Protein AF-A0A1Y5FLK5-F1 (afdb_monomer_lite)

Radius of gyration: 22.24 Å; chains: 1; bounding box: 47×41×65 Å

Secondary structure (DSSP, 8-state):
-HHHHHHHHHHHHHHTT--S--S-S--------SHHHHHHHHHHHHTHHHHTTS-SSGGG-TT-HHHHHHHHHHHTT-TT-SS--TTS--B--S--TT--SSBSS-HHHHHHHHHHHHHHS-TTSS-PPPTTSPPHHHHTT--HHHHHHHHHSHHHH-SS----HHHHHHHHHHTT-SS-TTHHHHIIIIII-

Sequence (193 aa):
MRLINEAIARQANHEDQCTGRFLGGRFKSQALLDEQALFTCMAYVDLNPIRAKMAKIPERSHHTSVKKRIVRAKTAHQLNHPQQEKSLIRFASNPRQDMPEGLSCRLSDYLELVDWTGRIVRNDKRCAIDHNIPPILTRLNIRADNWLTLSTQFEGRFGRVIATLQHLKMACESMNYRRIPGLSNSKLLFEGG

Foldseek 3Di:
DVVVVVVVQVVVCVVVVHDDDPDDDDDDDDDQDDLVSVLVVLLVQLLVCLLVVVDLASCNPPPHPLVQQLVQCLVVLHNQDPDTRPVDFHAQEDDDPDTDDGRHHGSVVSLQVSLVVQQVPDPVRPGHRDPPDDGPQVVSQSDVVLVCCCVPVVPVQFPPDADALVVLVVVCVVVVNPDRGNNVVNCCSRNND

pLDDT: mean 78.36, std 12.97, range [43.0, 95.94]

Structure (mmCIF, N/CA/C/O backbone):
data_AF-A0A1Y5FLK5-F1
#
_entry.id   AF-A0A1Y5FLK5-F1
#
loop_
_atom_site.group_PDB
_atom_site.id
_atom_site.type_symbol
_atom_site.label_atom_id
_atom_site.label_alt_id
_atom_site.label_comp_id
_atom_site.label_asym_id
_atom_site.label_entity_id
_atom_site.label_seq_id
_atom_site.pdbx_PDB_ins_code
_atom_site.Cartn_x
_atom_site.Cartn_y
_atom_site.Cartn_z
_atom_site.occupancy
_atom_site.B_iso_or_equiv
_atom_site.auth_seq_id
_atom_site.auth_comp_id
_atom_site.auth_asym_id
_atom_site.auth_atom_id
_atom_site.pdbx_PDB_model_num
ATOM 1 N N . MET A 1 1 ? 4.090 3.497 24.798 1.00 76.56 1 MET A N 1
ATOM 2 C CA . MET A 1 1 ? 3.216 4.472 24.101 1.00 76.56 1 MET A CA 1
ATOM 3 C C . MET A 1 1 ? 2.926 5.756 24.879 1.00 76.56 1 MET A C 1
ATOM 5 O O . MET A 1 1 ? 2.729 6.763 24.218 1.00 76.56 1 MET A O 1
ATOM 9 N N . ARG A 1 2 ? 2.920 5.780 26.228 1.00 76.06 2 ARG A N 1
ATOM 10 C CA . ARG A 1 2 ? 2.547 6.982 27.014 1.00 76.06 2 ARG A CA 1
ATOM 11 C C . ARG A 1 2 ? 3.266 8.269 26.574 1.00 76.06 2 ARG A C 1
ATOM 13 O O . ARG A 1 2 ? 2.588 9.237 26.274 1.00 76.06 2 ARG A O 1
ATOM 20 N N . LEU A 1 3 ? 4.597 8.235 26.465 1.00 80.25 3 LEU A N 1
ATOM 21 C CA . LEU A 1 3 ? 5.408 9.411 26.111 1.00 80.25 3 LEU A CA 1
ATOM 22 C C . LEU A 1 3 ? 5.130 9.941 24.692 1.00 80.25 3 LEU A C 1
ATOM 24 O O . LEU A 1 3 ? 5.004 11.143 24.506 1.00 80.25 3 LEU A O 1
ATOM 28 N N . ILE A 1 4 ? 4.973 9.052 23.703 1.00 79.69 4 ILE A N 1
ATOM 29 C CA . ILE A 1 4 ? 4.655 9.434 22.311 1.00 79.69 4 ILE A CA 1
ATOM 30 C C . ILE A 1 4 ? 3.268 10.084 22.240 1.00 79.69 4 ILE A C 1
ATOM 32 O O . ILE A 1 4 ? 3.068 11.112 21.601 1.00 79.69 4 ILE A O 1
ATOM 36 N N . ASN A 1 5 ? 2.306 9.475 22.926 1.00 84.06 5 ASN A N 1
ATOM 37 C CA . ASN A 1 5 ? 0.911 9.885 22.891 1.00 84.06 5 ASN A CA 1
ATOM 38 C C . ASN A 1 5 ? 0.660 11.201 23.623 1.00 84.06 5 ASN A C 1
ATOM 40 O O . ASN A 1 5 ? -0.236 11.944 23.241 1.00 84.06 5 ASN A O 1
ATOM 44 N N . GLU A 1 6 ? 1.421 11.476 24.679 1.00 88.19 6 GLU A N 1
ATOM 45 C CA . GLU A 1 6 ? 1.246 12.670 25.498 1.00 88.19 6 GLU A CA 1
ATOM 46 C C . GLU A 1 6 ? 1.527 13.952 24.713 1.00 88.19 6 GLU A C 1
ATOM 48 O O . GLU A 1 6 ? 0.721 14.878 24.767 1.00 88.19 6 GLU A O 1
ATOM 53 N N . ALA A 1 7 ? 2.617 13.991 23.942 1.00 89.19 7 ALA A N 1
ATOM 54 C CA . ALA A 1 7 ? 2.957 15.158 23.130 1.00 89.19 7 ALA A CA 1
ATOM 55 C C . ALA A 1 7 ? 1.869 15.457 22.085 1.00 89.19 7 ALA A C 1
ATOM 57 O O . ALA A 1 7 ? 1.407 16.590 21.978 1.00 89.19 7 ALA A O 1
ATOM 58 N N . ILE A 1 8 ? 1.399 14.422 21.379 1.00 89.50 8 ILE A N 1
ATOM 59 C CA . ILE A 1 8 ? 0.336 14.545 20.371 1.00 89.50 8 ILE A CA 1
ATOM 60 C C . ILE A 1 8 ? -0.983 14.983 21.023 1.00 89.50 8 ILE A C 1
ATOM 62 O O . ILE A 1 8 ? -1.655 15.874 20.516 1.00 89.50 8 ILE A O 1
ATOM 66 N N . ALA A 1 9 ? -1.338 14.394 22.169 1.00 90.44 9 ALA A N 1
ATOM 67 C CA . ALA A 1 9 ? -2.558 14.734 22.896 1.00 90.44 9 ALA A CA 1
ATOM 68 C C . ALA A 1 9 ? -2.567 16.188 23.385 1.00 90.44 9 ALA A C 1
ATOM 70 O O . ALA A 1 9 ? -3.596 16.850 23.300 1.00 90.44 9 ALA A O 1
ATOM 71 N N . ARG A 1 10 ? -1.431 16.692 23.887 1.00 90.62 10 ARG A N 1
ATOM 72 C CA . ARG A 1 10 ? -1.308 18.095 24.308 1.00 90.62 10 ARG A CA 1
ATOM 73 C C . ARG A 1 10 ? -1.450 19.050 23.126 1.00 90.62 10 ARG A C 1
ATOM 75 O O . ARG A 1 10 ? -2.165 20.036 23.254 1.00 90.62 10 ARG A O 1
ATOM 82 N N . GLN A 1 11 ? -0.807 18.738 22.000 1.00 93.19 11 GLN A N 1
ATOM 83 C CA . GLN A 1 11 ? -0.878 19.562 20.795 1.00 93.19 11 GLN A CA 1
ATOM 84 C C . GLN A 1 11 ? -2.311 19.641 20.248 1.00 93.19 11 GLN A C 1
ATOM 86 O O . GLN A 1 11 ? -2.813 20.737 20.030 1.00 93.19 11 GLN A O 1
ATOM 91 N N . ALA A 1 12 ? -2.995 18.501 20.115 1.00 92.81 12 ALA A N 1
ATOM 92 C CA . ALA A 1 12 ? -4.370 18.463 19.619 1.00 92.81 12 ALA A CA 1
ATOM 93 C C . ALA A 1 12 ? -5.351 19.193 20.553 1.00 92.81 12 ALA A C 1
ATOM 95 O O . ALA A 1 12 ? -6.147 20.008 20.105 1.00 92.81 12 ALA A O 1
ATOM 96 N N . ASN A 1 13 ? -5.243 18.979 21.870 1.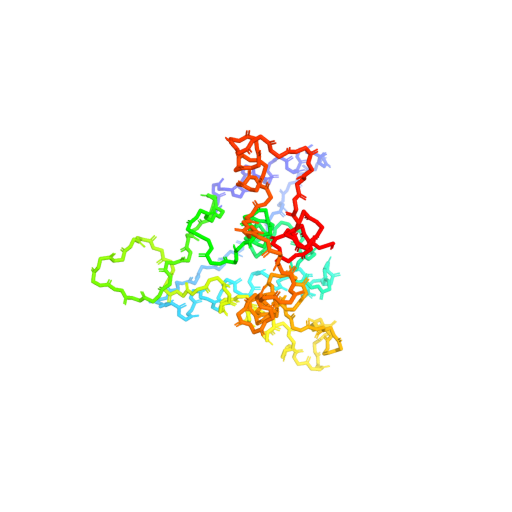00 94.06 13 ASN A N 1
ATOM 97 C CA . ASN A 1 13 ? -6.072 19.695 22.844 1.00 94.06 13 ASN A CA 1
ATOM 98 C C . ASN A 1 13 ? -5.854 21.217 22.788 1.00 94.06 13 ASN A C 1
ATOM 100 O O . ASN A 1 13 ? -6.805 21.980 22.934 1.00 94.06 13 ASN A O 1
ATOM 104 N N . HIS A 1 14 ? -4.608 21.658 22.580 1.00 95.56 14 HIS A N 1
ATOM 105 C CA . HIS A 1 14 ? -4.287 23.073 22.420 1.00 95.56 14 HIS A CA 1
ATOM 106 C C . HIS A 1 14 ? -4.888 23.652 21.129 1.00 95.56 14 HIS A C 1
ATOM 108 O O . HIS A 1 14 ? -5.443 24.748 21.161 1.00 95.56 14 HIS A O 1
ATOM 114 N N . GLU A 1 15 ? -4.802 22.927 20.008 1.00 95.94 15 GLU A N 1
ATOM 115 C CA . GLU A 1 15 ? -5.410 23.315 18.724 1.00 95.94 15 GLU A CA 1
ATOM 116 C C . GLU A 1 15 ? -6.939 23.434 18.818 1.00 95.94 15 GLU A C 1
ATOM 118 O O . GLU A 1 15 ? -7.504 24.421 18.352 1.00 95.94 15 GLU A O 1
ATOM 123 N N . ASP A 1 16 ? -7.588 22.491 19.503 1.00 94.62 16 ASP A N 1
ATOM 124 C CA . ASP A 1 16 ? -9.046 22.447 19.675 1.00 94.62 16 ASP A CA 1
ATOM 125 C C . ASP A 1 16 ? -9.554 23.298 20.858 1.00 94.62 16 ASP A C 1
ATOM 127 O O . ASP A 1 16 ? -10.742 23.265 21.183 1.00 94.62 16 ASP A O 1
ATOM 131 N N . GLN A 1 17 ? -8.665 24.038 21.535 1.00 95.00 17 GLN A N 1
ATOM 132 C CA . GLN A 1 17 ? -8.967 24.838 22.733 1.00 95.00 17 GLN A CA 1
ATOM 133 C C . GLN A 1 17 ? -9.720 24.053 23.826 1.00 95.00 17 GLN A C 1
ATOM 135 O O . GLN A 1 17 ? -10.567 24.595 24.540 1.00 95.00 17 GLN A O 1
ATOM 140 N N . CYS A 1 18 ? -9.414 22.763 23.975 1.00 93.31 18 CYS A N 1
ATOM 141 C CA . CYS A 1 18 ? -10.078 21.875 24.923 1.00 93.31 18 CYS A CA 1
ATOM 142 C C . CYS A 1 18 ? -9.094 21.257 25.927 1.00 93.31 18 CYS A C 1
ATOM 144 O O . CYS A 1 18 ? -7.875 21.397 25.839 1.00 93.31 18 CYS A O 1
ATOM 146 N N . THR A 1 19 ? -9.632 20.576 26.939 1.00 87.81 19 THR A N 1
ATOM 147 C CA . THR A 1 19 ? -8.835 19.856 27.938 1.00 87.81 19 THR A CA 1
ATOM 148 C C . THR A 1 19 ? -9.358 18.437 28.111 1.00 87.81 19 THR A C 1
ATOM 150 O O . THR A 1 19 ? -10.493 18.121 27.759 1.00 87.81 19 THR A O 1
ATOM 153 N N . GLY A 1 20 ? -8.521 17.565 28.669 1.00 84.88 20 GLY A N 1
ATOM 154 C CA . GLY A 1 20 ? -8.893 16.190 28.972 1.00 84.88 20 GLY A CA 1
ATOM 155 C C . GLY A 1 20 ? -8.214 15.167 28.070 1.00 84.88 20 GLY A C 1
ATOM 156 O O . GLY A 1 20 ? -7.106 15.361 27.564 1.00 84.88 20 GLY A O 1
ATOM 157 N N . ARG A 1 21 ? -8.842 13.999 27.959 1.00 83.19 21 ARG A N 1
ATOM 158 C CA . ARG A 1 21 ? -8.224 12.815 27.371 1.00 83.19 21 ARG A CA 1
ATOM 159 C C . ARG A 1 21 ? -8.433 12.779 25.856 1.00 83.19 21 ARG A C 1
ATOM 161 O O . ARG A 1 21 ? -9.511 12.417 25.408 1.00 83.19 21 ARG A O 1
ATOM 168 N N . PHE A 1 22 ? -7.371 13.026 25.094 1.00 84.81 22 PHE A N 1
ATOM 169 C CA . PHE A 1 22 ? -7.403 12.917 23.630 1.00 84.81 22 PHE A CA 1
ATOM 170 C C . PHE A 1 22 ? -7.412 11.457 23.128 1.00 84.81 22 PHE A C 1
ATOM 172 O O . PHE A 1 22 ? -8.144 11.099 22.212 1.00 84.81 22 PHE A O 1
ATOM 179 N N . LEU A 1 23 ? -6.612 10.575 23.747 1.00 82.56 23 LEU A N 1
ATOM 180 C CA . LEU A 1 23 ? -6.440 9.180 23.308 1.00 82.56 23 LEU A CA 1
ATOM 181 C C . LEU A 1 23 ? -7.037 8.163 24.287 1.00 82.56 23 LEU A C 1
ATOM 183 O O . LEU A 1 23 ? -6.953 8.316 25.508 1.00 82.56 23 LEU A O 1
ATOM 187 N N . GLY A 1 24 ? -7.560 7.059 23.745 1.00 79.56 24 GLY A N 1
ATOM 188 C CA . GLY A 1 24 ? -8.080 5.927 24.515 1.00 79.56 24 GLY A CA 1
ATOM 189 C C . GLY A 1 24 ? -7.070 5.351 25.520 1.00 79.56 24 GLY A C 1
ATOM 190 O O . GLY A 1 24 ? -5.855 5.453 25.362 1.00 79.56 24 GLY A O 1
ATOM 191 N N . GLY A 1 25 ? -7.576 4.752 26.602 1.00 70.56 25 GLY A N 1
ATOM 192 C CA . GLY A 1 25 ? -6.744 4.443 27.768 1.00 70.56 25 GLY A CA 1
ATOM 193 C C . GLY A 1 25 ? -5.922 3.177 27.764 1.00 70.56 25 GLY A C 1
ATOM 194 O O . GLY A 1 25 ? -5.091 3.005 28.653 1.00 70.56 25 GLY A O 1
ATOM 195 N N . ARG A 1 26 ? -6.143 2.292 26.798 1.00 72.81 26 ARG A N 1
ATOM 196 C CA . ARG A 1 26 ? -5.442 1.016 26.712 1.00 72.81 26 ARG A CA 1
ATOM 197 C C . ARG A 1 26 ? -4.943 0.831 25.290 1.00 72.81 26 ARG A C 1
ATOM 199 O O . ARG A 1 26 ? -5.729 0.867 24.349 1.00 72.81 26 ARG A O 1
ATOM 206 N N . PHE A 1 27 ? -3.642 0.606 25.164 1.00 73.50 27 PHE A N 1
ATOM 207 C CA . PHE A 1 27 ? -3.005 0.180 23.925 1.00 73.50 27 PHE A CA 1
ATOM 208 C C . PHE A 1 27 ? -2.704 -1.303 24.053 1.00 73.50 27 PHE A C 1
ATOM 210 O O . PHE A 1 27 ? -2.286 -1.764 25.115 1.00 73.50 27 PHE A O 1
ATOM 217 N N . LYS A 1 28 ? -2.936 -2.048 22.978 1.00 73.25 28 LYS A N 1
ATOM 218 C CA . LYS A 1 28 ? -2.538 -3.448 22.894 1.00 73.25 28 LYS A CA 1
ATOM 219 C C . LYS A 1 28 ? -1.213 -3.511 22.147 1.00 73.25 28 LYS A C 1
ATOM 221 O O . LYS A 1 28 ? -1.069 -2.867 21.113 1.00 73.25 28 LYS A O 1
ATOM 226 N N . SER A 1 29 ? -0.269 -4.267 22.691 1.00 77.25 29 SER A N 1
ATOM 227 C CA . SER A 1 29 ? 0.980 -4.616 22.023 1.00 77.25 29 SER A CA 1
ATOM 228 C C . SER A 1 29 ? 0.961 -6.117 21.783 1.00 77.25 29 SER A C 1
ATOM 230 O O . SER A 1 29 ? 0.701 -6.874 22.716 1.00 77.25 29 SER A O 1
ATOM 232 N N . GLN A 1 30 ? 1.171 -6.535 20.541 1.00 75.94 30 GLN A N 1
ATOM 233 C CA . GLN A 1 30 ? 1.285 -7.941 20.160 1.00 75.94 30 GLN A CA 1
ATOM 234 C C . GLN A 1 30 ? 2.641 -8.120 19.490 1.00 75.94 30 GLN A C 1
ATOM 236 O O . GLN A 1 30 ? 2.985 -7.356 18.589 1.00 75.94 30 GLN A O 1
ATOM 241 N N . ALA A 1 31 ? 3.418 -9.087 19.971 1.00 77.19 31 ALA A N 1
ATOM 242 C CA . ALA A 1 31 ? 4.694 -9.427 19.364 1.00 77.19 31 ALA A CA 1
ATOM 243 C C . ALA A 1 31 ? 4.447 -10.182 18.051 1.00 77.19 31 ALA A C 1
ATOM 245 O O . ALA A 1 31 ? 3.632 -11.103 18.010 1.00 77.19 31 ALA A O 1
ATOM 246 N N . LEU A 1 32 ? 5.149 -9.782 16.993 1.00 72.75 32 LEU A N 1
ATOM 247 C CA . LEU A 1 32 ? 5.159 -10.481 15.710 1.00 72.75 32 LEU A CA 1
ATOM 248 C C . LEU A 1 32 ? 6.379 -11.392 15.719 1.00 72.75 32 LEU A C 1
ATOM 250 O O . LEU A 1 32 ? 7.502 -10.902 15.812 1.00 72.75 32 LEU A O 1
ATOM 254 N N . LEU A 1 33 ? 6.140 -12.701 15.734 1.00 73.06 33 LEU A N 1
ATOM 255 C CA . LEU A 1 33 ? 7.178 -13.695 16.029 1.00 73.06 33 LEU A CA 1
ATOM 256 C C . LEU A 1 33 ? 7.823 -14.286 14.774 1.00 73.06 33 LEU A C 1
ATOM 258 O O . LEU A 1 33 ? 8.876 -14.908 14.867 1.00 73.06 33 LEU A O 1
ATOM 262 N N . ASP A 1 34 ? 7.207 -14.083 13.614 1.00 75.62 34 ASP A N 1
ATOM 263 C CA . ASP A 1 34 ? 7.688 -14.579 12.334 1.00 75.62 34 ASP A CA 1
ATOM 264 C C . ASP A 1 34 ? 7.324 -13.621 11.188 1.00 75.62 34 ASP A C 1
ATOM 266 O O . ASP A 1 34 ? 6.640 -12.602 11.357 1.00 75.62 34 ASP A O 1
ATOM 270 N N . GLU A 1 35 ? 7.814 -13.949 9.995 1.00 77.38 35 GLU A N 1
ATOM 271 C CA . GLU A 1 35 ? 7.616 -13.133 8.803 1.00 77.38 35 GLU A CA 1
ATOM 272 C C . GLU A 1 35 ? 6.162 -13.159 8.299 1.00 77.38 35 GLU A C 1
ATOM 274 O O . GLU A 1 35 ? 5.665 -12.167 7.764 1.00 77.38 35 GLU A O 1
ATOM 279 N N . GLN A 1 36 ? 5.436 -14.256 8.528 1.00 76.94 36 GLN A N 1
ATOM 280 C CA . GLN A 1 36 ? 4.027 -14.363 8.145 1.00 76.94 36 GLN A CA 1
ATOM 281 C C . GLN A 1 36 ? 3.163 -13.421 8.990 1.00 76.94 36 GLN A C 1
ATOM 283 O O . GLN A 1 36 ? 2.314 -12.705 8.452 1.00 76.94 36 GLN A O 1
ATOM 288 N N . ALA A 1 37 ? 3.409 -13.362 10.300 1.00 70.44 37 ALA A N 1
ATOM 289 C CA . ALA A 1 37 ? 2.791 -12.427 11.227 1.00 70.44 37 ALA A CA 1
ATOM 290 C C . ALA A 1 37 ? 3.129 -10.981 10.845 1.00 70.44 37 ALA A C 1
ATOM 292 O O . ALA A 1 37 ? 2.242 -10.123 10.842 1.00 70.44 37 ALA A O 1
ATOM 293 N N . LEU A 1 38 ? 4.378 -10.717 10.444 1.00 82.75 38 LEU A N 1
ATOM 294 C CA . LEU A 1 38 ? 4.793 -9.411 9.939 1.00 82.75 38 LEU A CA 1
ATOM 295 C C . LEU A 1 38 ? 4.000 -8.997 8.693 1.00 82.75 38 LEU A C 1
ATOM 297 O O . LEU A 1 38 ? 3.357 -7.945 8.714 1.00 82.75 38 LEU A O 1
ATOM 301 N N . PHE A 1 39 ? 3.976 -9.816 7.637 1.00 81.69 39 PHE A N 1
ATOM 302 C CA . PHE A 1 39 ? 3.235 -9.495 6.411 1.00 81.69 39 PHE A CA 1
ATOM 303 C C . PHE A 1 39 ? 1.729 -9.393 6.647 1.00 81.69 39 PHE A C 1
ATOM 305 O O . PHE A 1 39 ? 1.082 -8.500 6.096 1.00 81.69 39 PHE A O 1
ATOM 312 N N . THR A 1 40 ? 1.178 -10.237 7.521 1.00 78.00 40 THR A N 1
ATOM 313 C CA . THR A 1 40 ? -0.228 -10.167 7.933 1.00 78.00 40 THR A CA 1
ATOM 314 C C . THR A 1 40 ? -0.536 -8.823 8.588 1.00 78.00 40 THR A C 1
ATOM 316 O O . THR A 1 40 ? -1.515 -8.165 8.228 1.00 78.00 40 THR A O 1
ATOM 319 N N . CYS A 1 41 ? 0.306 -8.367 9.518 1.00 81.56 41 CYS A N 1
ATOM 320 C CA . CYS A 1 41 ? 0.137 -7.072 10.170 1.00 81.56 41 CYS A CA 1
ATOM 321 C C . CYS A 1 41 ? 0.346 -5.895 9.216 1.00 81.56 41 CYS A C 1
ATOM 323 O O . CYS A 1 41 ? -0.421 -4.932 9.272 1.00 81.56 41 CYS A O 1
ATOM 325 N N . MET A 1 42 ? 1.327 -5.971 8.315 1.00 91.38 42 MET A N 1
ATOM 326 C CA . MET A 1 42 ? 1.537 -4.953 7.284 1.00 91.38 42 MET A CA 1
ATOM 327 C C . MET A 1 42 ? 0.297 -4.814 6.390 1.00 91.38 42 MET A C 1
ATOM 329 O O . MET A 1 42 ? -0.253 -3.717 6.278 1.00 91.38 42 MET A O 1
ATOM 333 N N . ALA A 1 43 ? -0.215 -5.928 5.854 1.00 86.94 43 ALA A N 1
ATOM 334 C CA . ALA A 1 43 ? -1.422 -5.938 5.032 1.00 86.94 43 ALA A CA 1
ATOM 335 C C . ALA A 1 43 ? -2.654 -5.465 5.819 1.00 86.94 43 ALA A C 1
ATOM 337 O O . ALA A 1 43 ? -3.468 -4.699 5.304 1.00 86.94 43 ALA A O 1
ATOM 338 N N . TYR A 1 44 ? -2.781 -5.861 7.092 1.00 86.50 44 TYR A N 1
ATOM 339 C CA . TYR A 1 44 ? -3.848 -5.388 7.974 1.00 86.50 44 TYR A CA 1
ATOM 340 C C . TYR A 1 44 ? -3.860 -3.858 8.065 1.00 86.50 44 TYR A C 1
ATOM 342 O O . TYR A 1 44 ? -4.919 -3.252 7.905 1.00 86.50 44 TYR A O 1
ATOM 350 N N . VAL A 1 45 ? -2.701 -3.240 8.307 1.00 89.75 45 VAL A N 1
ATOM 351 C CA . VAL A 1 45 ? -2.569 -1.783 8.438 1.00 89.75 45 VAL A CA 1
ATOM 352 C C . VAL A 1 45 ? -2.797 -1.081 7.102 1.00 89.75 45 VAL A C 1
ATOM 354 O O . VAL A 1 45 ? -3.568 -0.124 7.045 1.00 89.75 45 VAL A O 1
ATOM 357 N N . ASP A 1 46 ? -2.186 -1.567 6.024 1.00 92.56 46 ASP A N 1
ATOM 358 C CA . ASP A 1 46 ? -2.295 -0.958 4.694 1.00 92.56 46 ASP A CA 1
ATOM 359 C C . ASP A 1 46 ? -3.729 -1.027 4.123 1.00 92.56 46 ASP A C 1
ATOM 361 O O . ASP A 1 46 ? -4.138 -0.153 3.353 1.00 92.56 46 ASP A O 1
ATOM 365 N N . LEU A 1 47 ? -4.533 -2.009 4.553 1.00 88.12 47 LEU A N 1
ATOM 366 C CA . LEU A 1 47 ? -5.952 -2.133 4.202 1.00 88.12 47 LEU A CA 1
ATOM 367 C C . LEU A 1 47 ? -6.898 -1.361 5.140 1.00 88.12 47 LEU A C 1
ATOM 369 O O . LEU A 1 47 ? -8.097 -1.285 4.856 1.00 88.12 47 LEU A O 1
ATOM 373 N N . ASN A 1 48 ? -6.418 -0.758 6.234 1.00 89.19 48 ASN A N 1
ATOM 374 C CA . ASN A 1 48 ? -7.289 -0.032 7.167 1.00 89.19 48 ASN A CA 1
ATOM 375 C C . ASN A 1 48 ? -8.068 1.122 6.514 1.00 89.19 48 ASN A C 1
ATOM 377 O O . ASN A 1 48 ? -9.265 1.216 6.782 1.00 89.19 48 ASN A O 1
ATOM 381 N N . PRO A 1 49 ? -7.493 1.954 5.623 1.00 91.69 49 PRO A N 1
ATOM 382 C CA . PRO A 1 49 ? -8.271 2.996 4.950 1.00 91.69 49 PRO A CA 1
ATOM 383 C C . PRO A 1 49 ? -9.391 2.447 4.062 1.00 91.69 49 PRO A C 1
ATOM 385 O O . PRO A 1 49 ? -10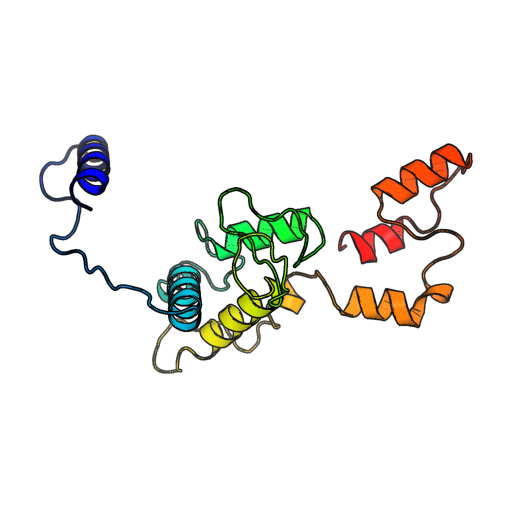.437 3.079 3.940 1.00 91.69 49 PRO A O 1
ATOM 388 N N . ILE A 1 50 ? -9.216 1.254 3.487 1.00 89.88 50 ILE A N 1
ATOM 389 C CA . ILE A 1 50 ? -10.272 0.582 2.717 1.00 89.88 50 ILE A CA 1
ATOM 390 C C . ILE A 1 50 ? -11.370 0.092 3.659 1.00 89.88 50 ILE A C 1
ATOM 392 O O . ILE A 1 50 ? -12.549 0.366 3.440 1.00 89.88 50 ILE A O 1
ATOM 396 N N . ARG A 1 51 ? -10.988 -0.532 4.779 1.00 85.25 51 ARG A N 1
ATOM 397 C CA . ARG A 1 51 ? -11.920 -0.957 5.838 1.00 85.25 51 ARG A CA 1
ATOM 398 C C . ARG A 1 51 ? -12.694 0.210 6.452 1.00 85.25 51 ARG A C 1
ATOM 400 O O . ARG A 1 51 ? -13.861 0.050 6.790 1.00 85.25 51 ARG A O 1
ATOM 407 N N . ALA A 1 52 ? -12.067 1.376 6.562 1.00 88.19 52 ALA A N 1
ATOM 408 C CA . ALA A 1 52 ? -12.680 2.608 7.046 1.00 88.19 52 ALA A CA 1
ATOM 409 C C . ALA A 1 52 ? -13.470 3.367 5.961 1.00 88.19 52 ALA A C 1
ATOM 411 O O . ALA A 1 52 ? -14.015 4.427 6.247 1.00 88.19 52 ALA A O 1
ATOM 412 N N . LYS A 1 53 ? -13.534 2.851 4.721 1.00 88.50 53 LYS A N 1
ATOM 413 C CA . LYS A 1 53 ? -14.161 3.501 3.553 1.00 88.50 53 LYS A CA 1
ATOM 414 C C . LYS A 1 53 ? -13.563 4.861 3.175 1.00 88.50 53 LYS A C 1
ATOM 416 O O . LYS A 1 53 ? -14.181 5.636 2.453 1.00 88.50 53 LYS A O 1
ATOM 421 N N . MET A 1 54 ? -12.340 5.128 3.614 1.00 90.19 54 MET A N 1
ATOM 422 C CA . MET A 1 54 ? -11.575 6.316 3.236 1.00 90.19 54 MET A CA 1
ATOM 423 C C . MET A 1 54 ? -10.891 6.143 1.872 1.00 90.19 54 MET A C 1
ATOM 425 O O . MET A 1 54 ? -10.519 7.124 1.236 1.00 90.19 54 MET A O 1
ATOM 429 N N . ALA A 1 55 ? -10.733 4.901 1.404 1.00 91.44 55 ALA A N 1
ATOM 430 C CA . ALA A 1 55 ? -10.201 4.582 0.085 1.00 91.44 55 ALA A CA 1
ATOM 431 C C . ALA A 1 55 ? -10.908 3.363 -0.521 1.00 91.44 55 ALA A C 1
ATOM 433 O O . ALA A 1 55 ? -11.392 2.492 0.193 1.00 91.44 55 ALA A O 1
ATOM 434 N N . LYS A 1 56 ? -10.946 3.284 -1.856 1.00 90.69 56 LYS A N 1
ATOM 435 C CA . LYS A 1 56 ? -11.483 2.115 -2.582 1.00 90.69 56 LYS A CA 1
ATOM 436 C C . LYS A 1 56 ? -10.413 1.079 -2.938 1.00 90.69 56 LYS A C 1
ATOM 438 O O . LYS A 1 56 ? -10.741 -0.079 -3.150 1.00 90.69 56 LYS A O 1
ATOM 443 N N . ILE A 1 57 ? -9.153 1.508 -3.041 1.00 92.50 57 ILE A N 1
ATOM 444 C CA . ILE A 1 57 ? -8.008 0.692 -3.466 1.00 92.50 57 ILE A CA 1
ATOM 445 C C . ILE A 1 57 ? -6.727 1.152 -2.743 1.00 92.50 57 ILE A C 1
ATOM 447 O O . ILE A 1 57 ? -6.643 2.341 -2.405 1.00 92.50 57 ILE A O 1
ATOM 451 N N . PRO A 1 58 ? -5.720 0.276 -2.544 1.00 91.94 58 PRO A N 1
ATOM 452 C CA . PRO A 1 58 ? -4.479 0.608 -1.828 1.00 91.94 58 PRO A CA 1
ATOM 453 C C . PRO A 1 58 ? -3.730 1.814 -2.412 1.00 91.94 58 PRO A C 1
ATOM 455 O O . PRO A 1 58 ? -3.178 2.643 -1.692 1.00 91.94 58 PRO A O 1
ATOM 458 N N . GLU A 1 59 ? -3.782 1.979 -3.733 1.00 93.75 59 GLU A N 1
ATOM 459 C CA . GLU A 1 59 ? -3.177 3.077 -4.486 1.00 93.75 59 GLU A CA 1
ATOM 460 C C . GLU A 1 59 ? -3.758 4.449 -4.129 1.00 93.75 59 GLU A C 1
ATOM 462 O O . GLU A 1 59 ? -3.159 5.471 -4.469 1.00 93.75 59 GLU A O 1
ATOM 467 N N . ARG A 1 60 ? -4.931 4.498 -3.490 1.00 92.88 60 ARG A N 1
ATOM 468 C CA . ARG A 1 60 ? -5.613 5.731 -3.069 1.00 92.88 60 ARG A CA 1
ATOM 469 C C . ARG A 1 60 ? -5.671 5.886 -1.546 1.00 92.88 60 ARG A C 1
ATOM 471 O O . ARG A 1 60 ? -6.198 6.879 -1.063 1.00 92.88 60 ARG A O 1
ATOM 478 N N . SER A 1 61 ? -5.106 4.946 -0.791 1.00 91.00 61 SER A N 1
ATOM 479 C CA . SER A 1 61 ? -5.038 5.004 0.669 1.00 91.00 61 SER A CA 1
ATOM 480 C C . SER A 1 61 ? -3.983 6.016 1.123 1.00 91.00 61 SER A C 1
ATOM 482 O O . SER A 1 61 ? -2.797 5.689 1.240 1.00 91.00 61 SER A O 1
ATOM 484 N N . HIS A 1 62 ? -4.403 7.260 1.360 1.00 90.25 62 HIS A N 1
ATOM 485 C CA . HIS A 1 62 ? -3.523 8.319 1.859 1.00 90.25 62 HIS A CA 1
ATOM 486 C C . HIS A 1 62 ? -2.849 7.909 3.180 1.00 90.25 62 HIS A C 1
ATOM 488 O O . HIS A 1 62 ? -3.440 7.215 4.004 1.00 90.25 62 HIS A O 1
ATOM 494 N N . HIS A 1 63 ? -1.594 8.330 3.362 1.00 90.81 63 HIS A N 1
ATOM 495 C CA . HIS A 1 63 ? -0.793 8.085 4.572 1.00 90.81 63 HIS A CA 1
ATOM 496 C C . HIS A 1 63 ? -0.514 6.605 4.917 1.00 90.81 63 HIS A C 1
ATOM 498 O O . HIS A 1 63 ? -0.236 6.288 6.069 1.00 90.81 63 HIS A O 1
ATOM 504 N N . THR A 1 64 ? -0.518 5.700 3.932 1.00 95.25 64 THR A N 1
ATOM 505 C CA . THR A 1 64 ? -0.147 4.282 4.127 1.00 95.25 64 THR A CA 1
ATOM 506 C C . THR A 1 64 ? 1.248 3.944 3.611 1.00 95.25 64 THR A C 1
ATOM 508 O O . THR A 1 64 ? 1.799 4.630 2.741 1.00 95.25 64 THR A O 1
ATOM 511 N N . SER A 1 65 ? 1.820 2.854 4.128 1.00 95.56 65 SER A N 1
ATOM 512 C CA . SER A 1 65 ? 3.132 2.373 3.696 1.00 95.56 65 SER A CA 1
ATOM 513 C C . SER A 1 65 ? 3.069 1.800 2.276 1.00 95.56 65 SER A C 1
ATOM 515 O O . SER A 1 65 ? 3.925 2.126 1.449 1.00 95.56 65 SER A O 1
ATOM 517 N N . VAL A 1 66 ? 1.995 1.068 1.943 1.00 95.12 66 VAL A N 1
ATOM 518 C CA . VAL A 1 66 ? 1.736 0.561 0.587 1.00 95.12 66 VAL A CA 1
ATOM 519 C C . VAL A 1 66 ? 1.693 1.691 -0.440 1.00 95.12 66 VAL A C 1
ATOM 521 O O . VAL A 1 66 ? 2.327 1.591 -1.491 1.00 95.12 66 VAL A O 1
ATOM 524 N N . LYS A 1 67 ? 1.042 2.819 -0.124 1.00 95.62 67 LYS A N 1
ATOM 525 C CA . LYS A 1 67 ? 0.977 3.971 -1.029 1.00 95.62 67 LYS A CA 1
ATOM 526 C C . LYS A 1 67 ? 2.358 4.561 -1.294 1.00 95.62 67 LYS A C 1
ATOM 528 O O . LYS A 1 67 ? 2.676 4.822 -2.454 1.00 95.62 67 LYS A O 1
ATOM 533 N N . LYS A 1 68 ? 3.180 4.757 -0.256 1.00 95.56 68 LYS A N 1
ATOM 534 C CA . LYS A 1 68 ? 4.551 5.277 -0.416 1.00 95.56 68 LYS A CA 1
ATOM 535 C C . LYS A 1 68 ? 5.393 4.362 -1.306 1.00 95.56 68 LYS A C 1
ATOM 537 O O . LYS A 1 68 ? 6.009 4.831 -2.260 1.00 95.56 68 LYS A O 1
ATOM 542 N N . ARG A 1 69 ? 5.344 3.050 -1.051 1.00 94.50 69 ARG A N 1
ATOM 543 C CA . ARG A 1 69 ? 6.051 2.037 -1.851 1.00 94.50 69 ARG A CA 1
ATOM 544 C C . ARG A 1 69 ? 5.614 2.063 -3.313 1.00 94.50 69 ARG A C 1
ATOM 546 O O . ARG A 1 69 ? 6.464 2.085 -4.196 1.00 94.50 69 ARG A O 1
ATOM 553 N N . ILE A 1 70 ? 4.308 2.138 -3.565 1.00 92.69 70 ILE A N 1
ATOM 554 C CA . ILE A 1 70 ? 3.740 2.233 -4.914 1.00 92.69 70 ILE A CA 1
ATOM 555 C C . ILE A 1 70 ? 4.202 3.502 -5.633 1.00 92.69 70 ILE A C 1
ATOM 557 O O . ILE A 1 70 ? 4.601 3.432 -6.791 1.00 92.69 70 ILE A O 1
ATOM 561 N N . VAL A 1 71 ? 4.155 4.661 -4.968 1.00 91.94 71 VAL A N 1
ATOM 562 C CA . VAL A 1 71 ? 4.604 5.929 -5.563 1.00 91.94 71 VAL A CA 1
ATOM 563 C C . VAL A 1 71 ? 6.078 5.837 -5.941 1.00 91.94 71 VAL A C 1
ATOM 565 O O . VAL A 1 71 ? 6.426 6.131 -7.082 1.00 91.94 71 VAL A O 1
ATOM 568 N N . ARG A 1 72 ? 6.928 5.348 -5.033 1.00 91.69 72 ARG A N 1
ATOM 569 C CA . ARG A 1 72 ? 8.357 5.186 -5.307 1.00 91.69 72 ARG A CA 1
ATOM 570 C C . ARG A 1 72 ? 8.627 4.204 -6.449 1.00 91.69 72 ARG A C 1
ATOM 572 O O . ARG A 1 72 ? 9.438 4.514 -7.317 1.00 91.69 72 ARG A O 1
ATOM 579 N N . ALA A 1 73 ? 7.939 3.063 -6.469 1.00 87.31 73 ALA A N 1
ATOM 580 C CA . ALA A 1 73 ? 8.048 2.070 -7.536 1.00 87.31 73 ALA A CA 1
ATOM 581 C C . ALA A 1 73 ? 7.634 2.638 -8.902 1.00 87.31 73 ALA A C 1
ATOM 583 O O . ALA A 1 73 ? 8.306 2.381 -9.898 1.00 87.31 73 ALA A O 1
ATOM 584 N N . LYS A 1 74 ? 6.573 3.458 -8.945 1.00 82.81 74 LYS A N 1
ATOM 585 C CA . LYS A 1 74 ? 6.158 4.172 -10.161 1.00 82.81 74 LYS A CA 1
ATOM 586 C C . LYS A 1 74 ? 7.211 5.173 -10.621 1.00 82.81 74 LYS A C 1
ATOM 588 O O . LYS A 1 74 ? 7.568 5.159 -11.787 1.00 82.81 74 LYS A O 1
ATOM 593 N N . THR A 1 75 ? 7.759 5.988 -9.719 1.00 81.94 75 THR A N 1
ATOM 594 C CA . THR A 1 75 ? 8.837 6.931 -10.067 1.00 81.94 75 THR A CA 1
ATOM 595 C C . THR A 1 75 ? 10.088 6.214 -10.583 1.00 81.94 75 THR A C 1
ATOM 597 O O . THR A 1 75 ? 10.754 6.710 -11.486 1.00 81.94 75 THR A O 1
ATOM 600 N N . ALA A 1 76 ? 10.407 5.042 -10.031 1.00 75.81 76 ALA A N 1
ATOM 601 C CA . ALA A 1 76 ? 11.514 4.207 -10.493 1.00 75.81 76 ALA A CA 1
ATOM 602 C C . ALA A 1 76 ? 11.188 3.396 -11.763 1.00 75.81 76 ALA A C 1
ATOM 604 O O . ALA A 1 76 ? 12.077 2.735 -12.289 1.00 75.81 76 ALA A O 1
ATOM 605 N N . HIS A 1 77 ? 9.933 3.409 -12.231 1.00 71.94 77 HIS A N 1
ATOM 606 C CA . HIS A 1 77 ? 9.422 2.594 -13.341 1.00 71.94 77 HIS A CA 1
ATOM 607 C C . HIS A 1 77 ? 9.691 1.083 -13.197 1.00 71.94 77 HIS A C 1
ATOM 609 O O . HIS A 1 77 ? 9.645 0.328 -14.165 1.00 71.94 77 HIS A O 1
ATOM 615 N N . GLN A 1 78 ? 9.953 0.614 -11.973 1.00 74.44 78 GLN A N 1
ATOM 616 C CA . GLN A 1 78 ? 10.262 -0.780 -11.677 1.00 74.44 78 GLN A CA 1
ATOM 617 C C . GLN A 1 78 ? 9.804 -1.129 -10.254 1.00 74.44 78 GLN A C 1
ATOM 619 O O . GLN A 1 78 ? 10.194 -0.494 -9.275 1.00 74.44 78 GLN A O 1
ATOM 624 N N . LEU A 1 79 ? 8.983 -2.177 -10.140 1.00 76.44 79 LEU A N 1
ATOM 625 C CA . LEU A 1 79 ? 8.395 -2.643 -8.876 1.00 76.44 79 LEU A CA 1
ATOM 626 C C . LEU A 1 79 ? 9.448 -3.119 -7.873 1.00 76.44 79 LEU A C 1
ATOM 628 O O . LEU A 1 79 ? 9.499 -2.647 -6.744 1.00 76.44 79 LEU A O 1
ATOM 632 N N . ASN A 1 80 ? 10.325 -4.023 -8.298 1.00 81.69 80 ASN A N 1
ATOM 633 C CA . ASN A 1 80 ? 11.355 -4.611 -7.441 1.00 81.69 80 ASN A CA 1
ATOM 634 C C . ASN A 1 80 ? 12.699 -3.870 -7.565 1.00 81.69 80 ASN A C 1
ATOM 636 O O . ASN A 1 80 ? 13.757 -4.486 -7.469 1.00 81.69 80 ASN A O 1
ATOM 640 N N . HIS A 1 81 ? 12.663 -2.558 -7.826 1.00 77.25 81 HIS A N 1
ATOM 641 C CA . HIS A 1 81 ? 13.871 -1.750 -7.989 1.00 77.25 81 HIS A CA 1
ATOM 642 C C . HIS A 1 81 ? 14.728 -1.778 -6.703 1.00 77.25 81 HIS A C 1
ATOM 644 O O . HIS A 1 81 ? 14.166 -1.679 -5.608 1.00 77.25 81 HIS A O 1
ATOM 650 N N . PRO A 1 82 ? 16.073 -1.835 -6.787 1.00 75.31 82 PRO A N 1
ATOM 651 C CA . PRO A 1 82 ? 16.941 -1.835 -5.602 1.00 75.31 82 PRO A CA 1
ATOM 652 C C . PRO A 1 82 ? 16.787 -0.580 -4.727 1.00 75.31 82 PRO A C 1
ATOM 654 O O . PRO A 1 82 ? 16.843 -0.640 -3.501 1.00 75.31 82 PRO A O 1
ATOM 657 N N . GLN A 1 83 ? 16.553 0.578 -5.353 1.00 81.06 83 GLN A N 1
ATOM 658 C CA . GLN A 1 83 ? 16.330 1.852 -4.658 1.00 81.06 83 GLN A CA 1
ATOM 659 C C . GLN A 1 83 ? 14.846 2.066 -4.309 1.00 81.06 83 GLN A C 1
ATOM 661 O O . GLN A 1 83 ? 14.133 2.794 -5.011 1.00 81.06 83 GLN A O 1
ATOM 666 N N . GLN A 1 84 ? 14.401 1.444 -3.219 1.00 89.19 84 GLN A N 1
ATOM 667 C CA . GLN A 1 84 ? 13.032 1.538 -2.692 1.00 89.19 84 GLN A CA 1
ATOM 668 C C . GLN A 1 84 ? 12.809 2.791 -1.820 1.00 89.19 84 GLN A C 1
ATOM 670 O O . GLN A 1 84 ? 13.642 3.697 -1.775 1.00 89.19 84 GLN A O 1
ATOM 675 N N . GLU A 1 85 ? 11.639 2.877 -1.181 1.00 93.19 85 GLU A N 1
ATOM 676 C CA . GLU A 1 85 ? 11.255 3.986 -0.302 1.00 93.19 85 GLU A CA 1
ATOM 677 C C . GLU A 1 85 ? 12.171 4.036 0.926 1.00 93.19 85 GLU A C 1
ATOM 679 O O . GLU A 1 85 ? 12.139 3.132 1.754 1.00 93.19 85 GLU A O 1
ATOM 684 N N . LYS A 1 86 ? 12.968 5.104 1.052 1.00 90.69 86 LYS A N 1
ATOM 685 C CA . LYS A 1 86 ? 14.031 5.215 2.067 1.00 90.69 86 LYS A CA 1
ATOM 686 C C . LYS A 1 86 ? 13.504 5.222 3.502 1.00 90.69 86 LYS A C 1
ATOM 688 O O . LYS A 1 86 ? 14.222 4.819 4.407 1.00 90.69 86 LYS A O 1
ATOM 693 N N . SER A 1 87 ? 12.271 5.689 3.711 1.00 93.12 87 SER A N 1
ATOM 694 C CA . SER A 1 87 ? 11.647 5.729 5.040 1.00 93.12 87 SER A CA 1
ATOM 695 C C . SER A 1 87 ? 11.084 4.381 5.510 1.00 93.12 87 SER A C 1
ATOM 697 O O . SER A 1 87 ? 10.532 4.305 6.606 1.00 93.12 87 SER A O 1
ATOM 699 N N . LEU A 1 88 ? 11.180 3.327 4.693 1.00 93.56 88 LEU A N 1
ATOM 700 C CA . LEU A 1 88 ? 10.623 2.006 4.970 1.00 93.56 88 LEU A CA 1
ATOM 701 C C . LEU A 1 88 ? 11.682 0.920 4.764 1.00 93.56 88 LEU A C 1
ATOM 703 O O . LEU A 1 88 ? 12.559 1.040 3.912 1.00 93.56 88 LEU A O 1
ATOM 707 N N . ILE A 1 89 ? 11.553 -0.192 5.491 1.00 91.31 89 ILE A N 1
ATOM 708 C CA . ILE A 1 89 ? 12.390 -1.373 5.254 1.00 91.31 89 ILE A CA 1
ATOM 709 C C . ILE A 1 89 ? 12.225 -1.864 3.805 1.00 91.31 89 ILE A C 1
ATOM 711 O O . ILE A 1 89 ? 11.107 -1.920 3.271 1.00 91.31 89 ILE A O 1
ATOM 715 N N . ARG A 1 90 ? 13.340 -2.188 3.147 1.00 91.62 90 ARG A N 1
ATOM 716 C CA . ARG A 1 90 ? 13.348 -2.654 1.754 1.00 91.62 90 ARG A CA 1
ATOM 717 C C . ARG A 1 90 ? 12.892 -4.108 1.646 1.00 91.62 90 ARG A C 1
ATOM 719 O O . ARG A 1 90 ? 13.131 -4.903 2.546 1.00 91.62 90 ARG A O 1
ATOM 726 N N . PHE A 1 91 ? 12.286 -4.450 0.518 1.00 90.56 91 PHE A N 1
ATOM 727 C CA . PHE A 1 91 ? 12.058 -5.829 0.088 1.00 90.56 91 PHE A CA 1
ATOM 728 C C . PHE A 1 91 ? 13.329 -6.366 -0.577 1.00 90.56 91 PHE A C 1
ATOM 730 O O . PHE A 1 91 ? 13.723 -5.852 -1.625 1.00 90.56 91 PHE A O 1
ATOM 737 N N . ALA A 1 92 ? 13.986 -7.344 0.045 1.00 82.62 92 ALA A N 1
ATOM 738 C CA . ALA A 1 92 ? 15.286 -7.882 -0.355 1.00 82.62 92 ALA A CA 1
ATOM 739 C C . ALA A 1 92 ? 15.200 -9.110 -1.286 1.00 82.62 92 ALA A C 1
ATOM 741 O O . ALA A 1 92 ? 16.239 -9.599 -1.728 1.00 82.62 92 ALA A O 1
ATOM 742 N N . SER A 1 93 ? 13.993 -9.550 -1.677 1.00 73.38 93 SER A N 1
ATOM 743 C CA . SER A 1 93 ? 13.767 -10.747 -2.513 1.00 73.38 93 SER A CA 1
ATOM 744 C C . SER A 1 93 ? 14.192 -12.055 -1.814 1.00 73.38 93 SER A C 1
ATOM 746 O O . SER A 1 93 ? 14.300 -12.080 -0.594 1.00 73.38 93 SER A O 1
ATOM 748 N N . ASN A 1 94 ? 14.343 -13.159 -2.557 1.00 63.16 94 ASN A N 1
ATOM 749 C CA . ASN A 1 94 ? 14.582 -14.501 -2.003 1.00 63.16 94 ASN A CA 1
ATOM 750 C C . ASN A 1 94 ? 15.873 -14.605 -1.168 1.00 63.16 94 ASN A C 1
ATOM 752 O O . ASN A 1 94 ? 16.892 -14.048 -1.590 1.00 63.16 94 ASN A O 1
ATOM 756 N N . PRO A 1 95 ? 15.869 -15.399 -0.073 1.00 57.66 95 PRO A N 1
ATOM 757 C CA . PRO A 1 95 ? 17.044 -15.666 0.759 1.00 57.66 95 PRO A CA 1
ATOM 758 C C . PRO A 1 95 ? 18.244 -16.120 -0.078 1.00 57.66 95 PRO A C 1
ATOM 760 O O . PRO A 1 95 ? 18.152 -17.074 -0.851 1.00 57.66 95 PRO A O 1
ATOM 763 N N . ARG A 1 96 ? 19.379 -15.435 0.075 1.00 64.62 96 ARG A N 1
ATOM 764 C CA . ARG A 1 96 ? 20.695 -15.847 -0.440 1.00 64.62 96 ARG A CA 1
ATOM 765 C C . ARG A 1 96 ? 21.708 -15.725 0.695 1.00 64.62 96 ARG A C 1
ATOM 767 O O . ARG A 1 96 ? 21.471 -14.952 1.619 1.00 64.62 96 ARG A O 1
ATOM 774 N N . GLN A 1 97 ? 22.812 -16.471 0.615 1.00 54.94 97 GLN A N 1
ATOM 775 C CA . GLN A 1 97 ? 23.861 -16.489 1.649 1.00 54.94 97 GLN A CA 1
ATOM 776 C C . GLN A 1 97 ? 24.360 -15.080 2.028 1.00 54.94 97 GLN A C 1
ATOM 778 O O . GLN A 1 97 ? 24.557 -14.829 3.210 1.00 54.94 97 GLN A O 1
ATOM 783 N N . ASP A 1 98 ? 24.421 -14.149 1.068 1.00 62.84 98 ASP A N 1
ATOM 784 C CA . ASP A 1 98 ? 24.802 -12.744 1.284 1.00 62.84 98 ASP A CA 1
ATOM 785 C C . ASP A 1 98 ? 23.613 -11.789 1.073 1.00 62.84 98 ASP A C 1
ATOM 787 O O . ASP A 1 98 ? 23.613 -10.944 0.171 1.00 62.84 98 ASP A O 1
ATOM 791 N N . MET A 1 99 ? 22.534 -11.953 1.845 1.00 64.12 99 MET A N 1
ATOM 792 C CA . MET A 1 99 ? 21.358 -11.095 1.690 1.00 64.12 99 MET A CA 1
ATOM 793 C C . MET A 1 99 ? 21.567 -9.716 2.342 1.00 64.12 99 MET A C 1
ATOM 795 O O . MET A 1 99 ? 21.827 -9.625 3.543 1.00 64.12 99 MET A O 1
ATOM 799 N N . PRO A 1 100 ? 21.358 -8.616 1.598 1.00 66.25 100 PRO A N 1
ATOM 800 C CA . PRO A 1 100 ? 21.290 -7.290 2.192 1.00 66.25 100 PRO A CA 1
ATOM 801 C C . PRO A 1 100 ? 20.039 -7.174 3.084 1.00 66.25 100 PRO A C 1
ATOM 803 O O . PRO A 1 100 ? 18.934 -7.432 2.622 1.00 66.25 100 PRO A O 1
ATOM 806 N N . GLU A 1 101 ? 20.198 -6.712 4.333 1.00 77.81 101 GLU A N 1
ATOM 807 C CA . GLU A 1 101 ? 19.133 -6.534 5.347 1.00 77.81 101 GLU A CA 1
ATOM 808 C C . GLU A 1 101 ? 17.787 -6.057 4.758 1.00 77.81 101 GLU A C 1
ATOM 810 O O . GLU A 1 101 ? 17.737 -5.027 4.083 1.00 77.81 101 GLU A O 1
ATOM 815 N N . GLY A 1 102 ? 16.692 -6.787 4.972 1.00 86.19 102 GLY A N 1
ATOM 816 C CA . GLY A 1 102 ? 15.382 -6.437 4.419 1.00 86.19 102 GLY A CA 1
ATOM 817 C C . GLY A 1 102 ? 14.341 -7.542 4.577 1.00 86.19 102 GLY A C 1
ATOM 818 O O . GLY A 1 102 ? 14.611 -8.582 5.165 1.00 86.19 102 GLY A O 1
ATOM 819 N N . LEU A 1 103 ? 13.139 -7.297 4.054 1.00 88.75 103 LEU A N 1
ATOM 820 C CA . LEU A 1 103 ? 12.041 -8.268 4.032 1.00 88.75 103 LEU A CA 1
ATOM 821 C C . LEU A 1 103 ? 12.313 -9.341 2.973 1.00 88.75 103 LEU A C 1
ATOM 823 O O . LEU A 1 103 ? 12.594 -8.991 1.822 1.00 88.75 103 LEU A O 1
ATOM 827 N N . SER A 1 104 ? 12.158 -10.616 3.321 1.00 85.12 104 SER A N 1
ATOM 828 C CA . SER A 1 104 ? 12.466 -11.778 2.471 1.00 85.12 104 SER A CA 1
ATOM 829 C C . SER A 1 104 ? 11.337 -12.091 1.487 1.00 85.12 104 SER A C 1
ATOM 831 O O . SER A 1 104 ? 10.931 -13.233 1.293 1.00 85.12 104 SER A O 1
ATOM 833 N N . CYS A 1 105 ? 10.800 -11.065 0.835 1.00 82.50 105 CYS A N 1
ATOM 834 C CA . CYS A 1 105 ? 9.894 -11.231 -0.293 1.00 82.50 105 CYS A CA 1
ATOM 835 C C . CYS A 1 105 ? 10.110 -10.113 -1.312 1.00 82.50 105 CYS A C 1
ATOM 837 O O . CYS A 1 105 ? 10.842 -9.147 -1.066 1.00 82.50 105 CYS A O 1
ATOM 839 N N . ARG A 1 106 ? 9.507 -10.248 -2.493 1.00 88.62 106 ARG A N 1
ATOM 840 C CA . ARG A 1 106 ? 9.503 -9.181 -3.498 1.00 88.62 106 ARG A CA 1
ATOM 841 C C . ARG A 1 106 ? 8.378 -8.199 -3.186 1.00 88.62 106 ARG A C 1
ATOM 843 O O . ARG A 1 106 ? 7.315 -8.595 -2.709 1.00 88.62 106 ARG A O 1
ATOM 850 N N . LEU A 1 107 ? 8.565 -6.924 -3.534 1.00 90.69 107 LEU A N 1
ATOM 851 C CA . LEU A 1 107 ? 7.492 -5.934 -3.403 1.00 90.69 107 LEU A CA 1
ATOM 852 C C . LEU A 1 107 ? 6.268 -6.339 -4.238 1.00 90.69 107 LEU A C 1
ATOM 854 O O . LEU A 1 107 ? 5.146 -6.149 -3.784 1.00 90.69 107 LEU A O 1
ATOM 858 N N . SER A 1 108 ? 6.473 -6.912 -5.429 1.00 89.50 108 SER A N 1
ATOM 859 C CA . SER A 1 108 ? 5.375 -7.429 -6.260 1.00 89.50 108 SER A CA 1
ATOM 860 C C . SER A 1 108 ? 4.505 -8.445 -5.516 1.00 89.50 108 SER A C 1
ATOM 862 O O . SER A 1 108 ? 3.286 -8.304 -5.525 1.00 89.50 108 SER A O 1
ATOM 864 N N . ASP A 1 109 ? 5.131 -9.395 -4.819 1.00 88.56 109 ASP A N 1
ATOM 865 C CA . ASP A 1 109 ? 4.429 -10.491 -4.139 1.00 88.56 109 ASP A CA 1
ATOM 866 C C . ASP A 1 109 ? 3.631 -9.949 -2.948 1.00 88.56 109 ASP A C 1
ATOM 868 O O . ASP A 1 109 ? 2.478 -10.314 -2.723 1.00 88.56 109 ASP A O 1
ATOM 872 N N . TYR A 1 110 ? 4.215 -8.991 -2.221 1.00 92.50 110 TYR A N 1
ATOM 873 C CA . TYR A 1 110 ? 3.516 -8.287 -1.152 1.00 92.50 110 TYR A CA 1
ATOM 874 C C . TYR A 1 110 ? 2.299 -7.501 -1.665 1.00 92.50 110 TYR A C 1
ATOM 876 O O . TYR A 1 110 ? 1.242 -7.512 -1.036 1.00 92.50 110 TYR A O 1
ATOM 884 N N . LEU A 1 111 ? 2.414 -6.816 -2.808 1.00 93.25 111 LEU A N 1
ATOM 885 C CA . LEU A 1 111 ? 1.287 -6.075 -3.378 1.00 93.25 111 LEU A CA 1
ATOM 886 C C . LEU A 1 111 ? 0.148 -7.007 -3.801 1.00 93.25 111 LEU A C 1
ATOM 888 O O . LEU A 1 111 ? -1.011 -6.689 -3.534 1.00 93.25 111 LEU A O 1
ATOM 892 N N . GLU A 1 112 ? 0.459 -8.152 -4.409 1.00 90.62 112 GLU A N 1
ATOM 893 C CA . GLU A 1 112 ? -0.539 -9.177 -4.739 1.00 90.62 112 GLU A CA 1
ATOM 894 C C . GLU A 1 112 ? -1.227 -9.719 -3.486 1.00 90.62 112 GLU A C 1
ATOM 896 O O . GLU A 1 112 ? -2.457 -9.758 -3.441 1.00 90.62 112 GLU A O 1
ATOM 901 N N . LEU A 1 113 ? -0.459 -10.027 -2.434 1.00 88.44 113 LEU A N 1
ATOM 902 C CA . LEU A 1 113 ? -1.004 -10.436 -1.139 1.00 88.44 113 LEU A CA 1
ATOM 903 C C . LEU A 1 113 ? -1.994 -9.398 -0.590 1.00 88.44 113 LEU A C 1
ATOM 905 O O . LEU A 1 113 ? -3.077 -9.762 -0.126 1.00 88.44 113 LEU A O 1
ATOM 909 N N . VAL A 1 114 ? -1.656 -8.106 -0.657 1.00 91.12 114 VAL A N 1
ATOM 910 C CA . VAL A 1 114 ? -2.541 -7.014 -0.223 1.00 91.12 114 VAL A CA 1
ATOM 911 C C . VAL A 1 114 ? -3.809 -6.945 -1.078 1.00 91.12 114 VAL A C 1
ATOM 913 O O . VAL A 1 114 ? -4.898 -6.780 -0.526 1.00 91.12 114 VAL A O 1
ATOM 916 N N . ASP A 1 115 ? -3.703 -7.085 -2.402 1.00 90.94 115 ASP A N 1
ATOM 917 C CA . ASP A 1 115 ? -4.856 -7.033 -3.313 1.00 90.94 115 ASP A CA 1
ATOM 918 C C . ASP A 1 115 ? -5.801 -8.220 -3.095 1.00 90.94 115 ASP A C 1
ATOM 920 O O . ASP A 1 115 ? -7.004 -8.019 -2.928 1.00 90.94 115 ASP A O 1
ATOM 924 N N . TRP A 1 116 ? -5.268 -9.443 -3.007 1.00 85.69 116 TRP A N 1
ATOM 925 C CA . TRP A 1 116 ? -6.051 -10.640 -2.689 1.00 85.69 116 TRP A CA 1
ATOM 926 C C . TRP A 1 116 ? -6.724 -10.519 -1.325 1.00 85.69 116 TRP A C 1
ATOM 928 O O . TRP A 1 116 ? -7.935 -10.711 -1.213 1.00 85.69 116 TRP A O 1
ATOM 938 N N . THR A 1 117 ? -5.973 -10.109 -0.300 1.00 85.81 117 THR A N 1
ATOM 939 C CA . THR A 1 117 ? -6.518 -9.922 1.052 1.00 85.81 117 THR A CA 1
ATOM 940 C C . THR A 1 117 ? -7.620 -8.864 1.062 1.00 85.81 117 THR A C 1
ATOM 942 O O . THR A 1 117 ? -8.640 -9.054 1.721 1.00 85.81 117 THR A O 1
ATOM 945 N N . GLY A 1 118 ? -7.456 -7.765 0.319 1.00 85.44 118 GLY A N 1
ATOM 946 C CA . GLY A 1 118 ? -8.451 -6.698 0.215 1.00 85.44 118 GLY A CA 1
ATOM 947 C C . GLY A 1 118 ? -9.739 -7.109 -0.508 1.00 85.44 118 GLY A C 1
ATOM 948 O O . GLY A 1 118 ? -10.798 -6.564 -0.197 1.00 85.44 118 GLY A O 1
ATOM 949 N N . ARG A 1 119 ? -9.672 -8.077 -1.430 1.00 85.44 119 ARG A N 1
ATOM 950 C CA . ARG A 1 119 ? -10.836 -8.635 -2.150 1.00 85.44 119 ARG A CA 1
ATOM 951 C C . ARG A 1 119 ? -11.589 -9.690 -1.346 1.00 85.44 119 ARG A C 1
ATOM 953 O O . ARG A 1 119 ? -12.813 -9.707 -1.363 1.00 85.44 119 ARG A O 1
ATOM 960 N N . ILE A 1 120 ? -10.860 -10.544 -0.623 1.00 75.50 120 ILE A N 1
ATOM 961 C CA . ILE A 1 120 ? -11.415 -11.678 0.140 1.00 75.50 120 ILE A CA 1
ATOM 962 C C . ILE A 1 120 ? -12.171 -11.219 1.401 1.00 75.50 120 ILE A C 1
ATOM 964 O O . ILE A 1 120 ? -12.877 -12.018 2.017 1.00 75.50 120 ILE A O 1
ATOM 968 N N . VAL A 1 121 ? -12.077 -9.940 1.798 1.00 62.94 121 VAL A N 1
ATOM 969 C CA . VAL A 1 121 ? -12.858 -9.395 2.922 1.00 62.94 121 VAL A CA 1
ATOM 970 C C . VAL A 1 121 ? -14.353 -9.650 2.665 1.00 62.94 121 VAL A C 1
ATOM 972 O O . VAL A 1 121 ? -14.967 -8.988 1.841 1.00 62.94 121 VAL A O 1
ATOM 975 N N . ARG A 1 122 ? -14.887 -10.667 3.356 1.00 54.59 122 ARG A N 1
ATOM 976 C CA . ARG A 1 122 ? -16.190 -11.331 3.166 1.00 54.59 122 ARG A CA 1
ATOM 977 C C . ARG A 1 122 ? -17.341 -10.383 2.802 1.00 54.59 122 ARG A C 1
ATOM 979 O O . ARG A 1 122 ? -17.440 -9.282 3.334 1.00 54.59 122 ARG A O 1
ATOM 986 N N . ASN A 1 123 ? -18.293 -10.904 2.020 1.00 44.75 123 ASN A N 1
ATOM 987 C CA . ASN A 1 123 ? -19.574 -10.266 1.662 1.00 44.75 123 ASN A CA 1
ATOM 988 C C . ASN A 1 123 ? -20.398 -9.739 2.862 1.00 44.75 123 ASN A C 1
ATOM 990 O O . ASN A 1 123 ? -21.314 -8.946 2.666 1.00 44.75 123 ASN A O 1
ATOM 994 N N . ASP A 1 124 ? -20.093 -10.157 4.095 1.00 53.81 124 ASP A N 1
ATOM 995 C CA . ASP A 1 124 ? -20.722 -9.665 5.329 1.00 53.81 124 ASP A CA 1
ATOM 996 C C . ASP A 1 124 ? -20.063 -8.385 5.893 1.00 53.81 124 ASP A C 1
ATOM 998 O O . ASP A 1 124 ? -20.624 -7.730 6.776 1.00 53.81 124 ASP A O 1
ATOM 1002 N N . LYS A 1 125 ? -18.902 -7.969 5.367 1.00 56.12 125 LYS A N 1
ATOM 1003 C CA . LYS A 1 125 ? -18.196 -6.738 5.742 1.00 56.12 125 LYS A CA 1
ATOM 1004 C C . LYS A 1 125 ? -18.227 -5.740 4.589 1.00 56.12 125 LYS A C 1
ATOM 1006 O O . LYS A 1 125 ? -17.733 -5.984 3.498 1.00 56.12 125 LYS A O 1
ATOM 1011 N N . ARG A 1 126 ? -18.781 -4.556 4.868 1.00 54.84 126 ARG A N 1
ATOM 1012 C CA . ARG A 1 126 ? -19.122 -3.471 3.920 1.00 54.84 126 ARG A CA 1
ATOM 1013 C C . ARG A 1 126 ? -17.933 -2.814 3.171 1.00 54.84 12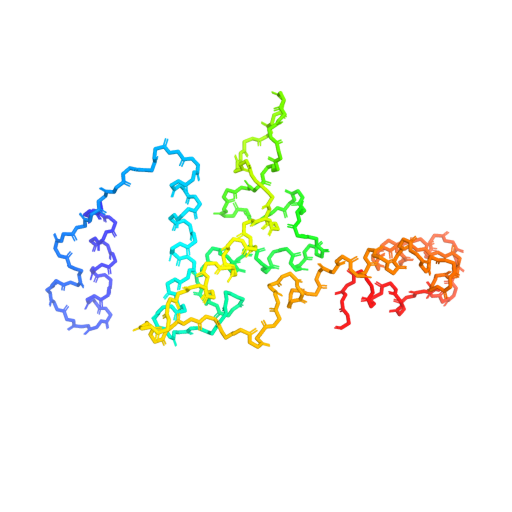6 ARG A C 1
ATOM 1015 O O . ARG A 1 126 ? -18.093 -1.684 2.705 1.00 54.84 126 ARG A O 1
ATOM 1022 N N . CYS A 1 127 ? -16.749 -3.432 3.122 1.00 60.25 127 CYS A N 1
ATOM 1023 C CA . CYS A 1 127 ? -15.477 -2.756 2.833 1.00 60.25 127 CYS A CA 1
ATOM 1024 C C . CYS A 1 127 ? -14.447 -3.649 2.098 1.00 60.25 127 CYS A C 1
ATOM 1026 O O . CYS A 1 127 ? -13.302 -3.759 2.544 1.00 60.25 127 CYS A O 1
ATOM 1028 N N . ALA A 1 128 ? -14.852 -4.302 1.007 1.00 76.81 128 ALA A N 1
ATOM 1029 C CA . ALA A 1 128 ? -13.975 -5.098 0.140 1.00 76.81 128 ALA A CA 1
ATOM 1030 C C . ALA A 1 128 ? -13.556 -4.315 -1.117 1.00 76.81 128 ALA A C 1
ATOM 1032 O O . ALA A 1 128 ? -14.292 -3.441 -1.583 1.00 76.81 128 ALA A O 1
ATOM 1033 N N . ILE A 1 129 ? -12.390 -4.640 -1.681 1.00 80.50 129 ILE A N 1
ATOM 1034 C CA . ILE A 1 129 ? -12.013 -4.195 -3.030 1.00 80.50 129 ILE A CA 1
ATOM 1035 C C . ILE A 1 129 ? -12.940 -4.899 -4.030 1.00 80.50 129 ILE A C 1
ATOM 1037 O O . ILE A 1 129 ? -13.078 -6.120 -3.992 1.00 80.50 129 ILE A O 1
ATOM 1041 N N . ASP A 1 130 ? -13.567 -4.133 -4.923 1.00 82.31 130 ASP A N 1
ATOM 1042 C CA . ASP A 1 130 ? -14.481 -4.662 -5.941 1.00 82.31 130 ASP A CA 1
ATOM 1043 C C . ASP A 1 130 ? -13.761 -5.662 -6.870 1.00 82.31 130 ASP A C 1
ATOM 1045 O O . ASP A 1 130 ? -12.664 -5.398 -7.368 1.00 82.31 130 ASP A O 1
ATOM 1049 N N . HIS A 1 131 ? -14.386 -6.815 -7.116 1.00 82.94 131 HIS A N 1
ATOM 1050 C CA . HIS A 1 131 ? -13.856 -7.869 -7.982 1.00 82.94 131 HIS A CA 1
ATOM 1051 C C . HIS A 1 131 ? -13.723 -7.422 -9.444 1.00 82.94 131 HIS A C 1
ATOM 1053 O O . HIS A 1 131 ? -12.838 -7.910 -10.141 1.00 82.94 131 HIS A O 1
ATOM 1059 N N . ASN A 1 132 ? -14.518 -6.440 -9.879 1.00 84.25 132 ASN A N 1
ATOM 1060 C CA . ASN A 1 132 ? -14.447 -5.861 -11.221 1.00 84.25 132 ASN A CA 1
ATOM 1061 C C . ASN A 1 132 ? -13.217 -4.963 -11.425 1.00 84.25 132 ASN A C 1
ATOM 1063 O O . ASN A 1 132 ? -12.865 -4.623 -12.554 1.00 84.25 132 ASN A O 1
ATOM 1067 N N . ILE A 1 133 ? -12.549 -4.554 -10.343 1.00 83.12 133 ILE A N 1
ATOM 1068 C CA . ILE A 1 133 ? -11.312 -3.781 -10.426 1.00 83.12 133 ILE A CA 1
ATOM 1069 C C . ILE A 1 133 ? -10.174 -4.731 -10.855 1.00 83.12 133 ILE A C 1
ATOM 1071 O O . ILE A 1 133 ? -9.968 -5.742 -10.177 1.00 83.12 133 ILE A O 1
ATOM 1075 N N . PRO A 1 134 ? -9.375 -4.420 -11.902 1.00 84.69 134 PRO A N 1
ATOM 1076 C CA . PRO A 1 134 ? -8.263 -5.274 -12.346 1.00 84.69 134 PRO A CA 1
ATOM 1077 C C . PRO A 1 134 ? -7.245 -5.552 -11.230 1.00 84.69 134 PRO A C 1
ATOM 1079 O O . PRO A 1 134 ? -7.150 -4.729 -10.321 1.00 84.69 134 PRO A O 1
ATOM 1082 N N . PRO A 1 135 ? -6.465 -6.649 -11.258 1.00 85.88 135 PRO A N 1
ATOM 1083 C CA . PRO A 1 135 ? -5.421 -6.929 -10.264 1.00 85.88 135 PRO A CA 1
ATOM 1084 C C . PRO A 1 135 ? -4.440 -5.767 -10.072 1.00 85.88 135 PRO A C 1
ATOM 1086 O O . PRO A 1 135 ? -4.152 -5.026 -11.015 1.00 85.88 135 PRO A O 1
ATOM 1089 N N . ILE A 1 136 ? -3.906 -5.603 -8.857 1.00 85.50 136 ILE A N 1
ATOM 1090 C CA . ILE A 1 136 ? -3.062 -4.444 -8.510 1.00 85.50 136 ILE A CA 1
ATOM 1091 C C . ILE A 1 136 ? -1.885 -4.239 -9.467 1.00 85.50 136 ILE A C 1
ATOM 1093 O O . ILE A 1 136 ? -1.639 -3.114 -9.890 1.00 85.50 136 ILE A O 1
ATOM 1097 N N . LEU A 1 137 ? -1.202 -5.306 -9.889 1.00 80.44 137 LEU A N 1
ATOM 1098 C CA . LEU A 1 137 ? -0.066 -5.185 -10.804 1.00 80.44 137 LEU A CA 1
ATOM 1099 C C . LEU A 1 137 ? -0.491 -4.642 -12.177 1.00 80.44 137 LEU A C 1
ATOM 1101 O O . LEU A 1 137 ? 0.195 -3.787 -12.738 1.00 80.44 137 LEU A O 1
ATOM 1105 N N . THR A 1 138 ? -1.670 -5.037 -12.668 1.00 79.44 138 THR A N 1
ATOM 1106 C CA . THR A 1 138 ? -2.273 -4.487 -13.891 1.00 79.44 138 THR A CA 1
ATOM 1107 C C . THR A 1 138 ? -2.586 -2.997 -13.733 1.00 79.44 138 THR A C 1
ATOM 1109 O O . THR A 1 138 ? -2.250 -2.198 -14.605 1.00 79.44 138 THR A O 1
ATOM 1112 N N . ARG A 1 139 ? -3.170 -2.586 -12.598 1.00 84.62 139 ARG A N 1
ATOM 1113 C CA . ARG A 1 139 ? -3.518 -1.174 -12.320 1.00 84.62 139 ARG A CA 1
ATOM 1114 C C . ARG A 1 139 ? -2.306 -0.267 -12.168 1.00 84.62 139 ARG A C 1
ATOM 1116 O O . ARG A 1 139 ? -2.391 0.941 -12.401 1.00 84.62 139 ARG A O 1
ATOM 1123 N N . LEU A 1 140 ? -1.178 -0.824 -11.740 1.00 75.81 140 LEU A N 1
ATOM 1124 C CA . LEU A 1 140 ? 0.054 -0.067 -11.580 1.00 75.81 140 LEU A CA 1
ATOM 1125 C C . LEU A 1 140 ? 0.730 0.260 -12.914 1.00 75.81 140 LEU A C 1
ATOM 1127 O O . LEU A 1 140 ? 1.596 1.128 -12.907 1.00 75.81 140 LEU A O 1
ATOM 1131 N N . ASN A 1 141 ? 0.297 -0.343 -14.030 1.00 62.56 141 ASN A N 1
ATOM 1132 C CA . ASN A 1 141 ? 0.852 -0.156 -15.377 1.00 62.56 141 ASN A CA 1
ATOM 1133 C C . ASN A 1 141 ? 2.378 -0.380 -15.459 1.00 62.56 141 ASN A C 1
ATOM 1135 O O . ASN A 1 141 ? 3.045 0.105 -16.365 1.00 62.56 141 ASN A O 1
ATOM 1139 N N . ILE A 1 142 ? 2.931 -1.141 -14.511 1.00 60.09 142 ILE A N 1
ATOM 1140 C CA . ILE A 1 142 ? 4.323 -1.599 -14.499 1.00 60.09 142 ILE A CA 1
ATOM 1141 C C . ILE A 1 142 ? 4.255 -3.053 -14.982 1.00 60.09 142 ILE A C 1
ATOM 1143 O O . ILE A 1 142 ? 4.196 -3.988 -14.188 1.00 60.09 142 ILE A O 1
ATOM 1147 N N . ARG A 1 143 ? 4.051 -3.224 -16.293 1.00 56.41 143 ARG A N 1
ATOM 1148 C CA . ARG A 1 143 ? 3.464 -4.443 -16.874 1.00 56.41 143 ARG A CA 1
ATOM 1149 C C . ARG A 1 143 ? 4.500 -5.512 -17.232 1.00 56.41 143 ARG A C 1
ATOM 1151 O O . ARG A 1 143 ? 5.462 -5.242 -17.951 1.00 56.41 143 ARG A O 1
ATOM 1158 N N . ALA A 1 144 ? 4.188 -6.758 -16.869 1.00 49.56 144 ALA A N 1
ATOM 1159 C CA . ALA A 1 144 ? 4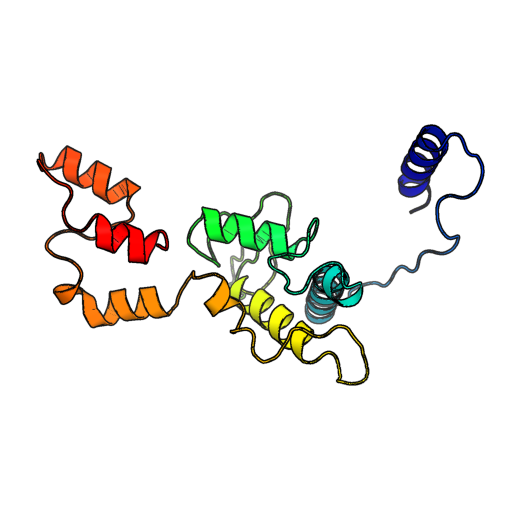.715 -7.965 -17.515 1.00 49.56 144 ALA A CA 1
ATOM 1160 C C . ALA A 1 144 ? 4.424 -7.984 -19.029 1.00 49.56 144 ALA A C 1
ATOM 1162 O O . ALA A 1 144 ? 5.093 -8.658 -19.792 1.00 49.56 144 ALA A O 1
ATOM 1163 N N . ASP A 1 145 ? 3.451 -7.201 -19.471 1.00 50.81 145 ASP A N 1
ATOM 1164 C CA . ASP A 1 145 ? 2.973 -7.038 -20.837 1.00 50.81 145 ASP A CA 1
ATOM 1165 C C . ASP A 1 145 ? 3.876 -6.079 -21.626 1.00 50.81 145 ASP A C 1
ATOM 1167 O O . ASP A 1 145 ? 4.063 -6.261 -22.827 1.00 50.81 145 ASP A O 1
ATOM 1171 N N . ASN A 1 146 ? 4.502 -5.102 -20.952 1.00 57.84 146 ASN A N 1
ATOM 1172 C CA . ASN A 1 146 ? 5.602 -4.339 -21.538 1.00 57.84 146 ASN A CA 1
ATOM 1173 C C . ASN A 1 146 ? 6.805 -5.265 -21.691 1.00 57.84 146 ASN A C 1
ATOM 1175 O O . ASN A 1 146 ? 7.400 -5.276 -22.754 1.00 57.84 146 ASN A O 1
ATOM 1179 N N . TRP A 1 147 ? 7.101 -6.113 -20.700 1.00 53.16 147 TRP A N 1
ATOM 1180 C CA . TRP A 1 147 ? 8.128 -7.155 -20.820 1.00 53.16 147 TRP A CA 1
ATOM 1181 C C . TRP A 1 147 ? 7.817 -8.189 -21.913 1.00 53.16 147 TRP A C 1
ATOM 1183 O O . TRP A 1 147 ? 8.711 -8.563 -22.661 1.00 53.16 147 TRP A O 1
ATOM 1193 N N . LEU A 1 148 ? 6.567 -8.626 -22.066 1.00 50.22 148 LEU A N 1
ATOM 1194 C CA . LEU A 1 148 ? 6.136 -9.533 -23.129 1.00 50.22 148 LEU A CA 1
ATOM 1195 C C . LEU A 1 148 ? 6.252 -8.844 -24.490 1.00 50.22 148 LEU A C 1
ATOM 1197 O O . LEU A 1 148 ? 6.816 -9.415 -25.411 1.00 50.22 148 LEU A O 1
ATOM 1201 N N . THR A 1 149 ? 5.806 -7.593 -24.614 1.00 54.06 149 THR A N 1
ATOM 1202 C CA . THR A 1 149 ? 5.962 -6.798 -25.844 1.00 54.06 149 THR A CA 1
ATOM 1203 C C . THR A 1 149 ? 7.441 -6.561 -26.164 1.00 54.06 149 THR A C 1
ATOM 1205 O O . THR A 1 149 ? 7.849 -6.704 -27.313 1.00 54.06 149 THR A O 1
ATOM 1208 N N . LEU A 1 150 ? 8.263 -6.270 -25.152 1.00 55.66 150 LEU A N 1
ATOM 1209 C CA . LEU A 1 150 ? 9.713 -6.124 -25.270 1.00 55.66 150 LEU A CA 1
ATOM 1210 C C . LEU A 1 150 ? 10.380 -7.447 -25.668 1.00 55.66 150 LEU A C 1
ATOM 1212 O O . LEU A 1 150 ? 11.275 -7.430 -26.493 1.00 55.66 150 LEU A O 1
ATOM 1216 N N . SER A 1 151 ? 9.948 -8.590 -25.135 1.00 50.66 151 SER A N 1
ATOM 1217 C CA . SER A 1 151 ? 10.595 -9.889 -25.380 1.00 50.66 151 SER A CA 1
ATOM 1218 C C . SER A 1 151 ? 10.066 -10.642 -26.606 1.00 50.66 151 SER A C 1
ATOM 1220 O O . SER A 1 151 ? 10.773 -11.496 -27.126 1.00 50.66 151 SER A O 1
ATOM 1222 N N . THR A 1 152 ? 8.865 -10.320 -27.105 1.00 49.97 152 THR A N 1
ATOM 1223 C CA . THR A 1 152 ? 8.221 -11.031 -28.235 1.00 49.97 152 THR A CA 1
ATOM 1224 C C . THR A 1 152 ? 7.983 -10.175 -29.482 1.00 49.97 152 THR A C 1
ATOM 1226 O O . THR A 1 152 ? 7.811 -10.726 -30.562 1.00 49.97 152 THR A O 1
ATOM 1229 N N . GLN A 1 153 ? 7.988 -8.839 -29.376 1.00 62.84 153 GLN A N 1
ATOM 1230 C CA . GLN A 1 153 ? 7.783 -7.911 -30.506 1.00 62.84 153 GLN A CA 1
ATOM 1231 C C . GLN A 1 153 ? 8.983 -6.966 -30.697 1.00 62.84 153 GLN A C 1
ATOM 1233 O O . GLN A 1 153 ? 8.827 -5.847 -31.194 1.00 62.84 153 GLN A O 1
ATOM 1238 N N . PHE A 1 154 ? 10.174 -7.415 -30.286 1.00 53.66 154 PHE A N 1
ATOM 1239 C CA . PHE A 1 154 ? 11.405 -6.621 -30.215 1.00 53.66 154 PHE A CA 1
ATOM 1240 C C . PHE A 1 154 ? 11.748 -5.944 -31.553 1.00 53.66 154 PHE A C 1
ATOM 1242 O O . PHE A 1 154 ? 11.892 -4.724 -31.601 1.00 53.66 154 PHE A O 1
ATOM 1249 N N . GLU A 1 155 ? 11.771 -6.705 -32.649 1.00 57.19 155 GLU A N 1
ATOM 1250 C CA . GLU A 1 155 ? 12.131 -6.209 -33.989 1.00 57.19 155 GLU A CA 1
ATOM 1251 C C . GLU A 1 155 ? 11.025 -5.370 -34.655 1.00 57.19 155 GLU A C 1
ATOM 1253 O O . GLU A 1 155 ? 11.305 -4.507 -35.482 1.00 57.19 155 GLU A O 1
ATOM 1258 N N . GLY A 1 156 ? 9.755 -5.592 -34.294 1.00 59.84 156 GLY A N 1
ATOM 1259 C CA . GLY A 1 156 ? 8.614 -4.891 -34.900 1.00 59.84 156 GLY A CA 1
ATOM 1260 C C . GLY A 1 156 ? 8.284 -3.544 -34.246 1.00 59.84 156 GLY A C 1
ATOM 1261 O O . GLY A 1 156 ? 7.686 -2.672 -34.876 1.00 59.84 156 GLY A O 1
ATOM 1262 N N . ARG A 1 157 ? 8.645 -3.363 -32.969 1.00 56.62 157 ARG A N 1
ATOM 1263 C CA . ARG A 1 157 ? 8.327 -2.161 -32.171 1.00 56.62 157 ARG A CA 1
ATOM 1264 C C . ARG A 1 157 ? 9.510 -1.208 -32.035 1.00 56.62 157 ARG A C 1
ATOM 1266 O O . ARG A 1 157 ? 9.298 -0.011 -31.820 1.00 56.62 157 ARG A O 1
ATOM 1273 N N . PHE A 1 158 ? 10.736 -1.704 -32.154 1.00 57.72 158 PHE A N 1
ATOM 1274 C CA . PHE A 1 158 ? 11.947 -0.903 -32.043 1.00 57.72 158 PHE A CA 1
ATOM 1275 C C . PHE A 1 158 ? 12.724 -0.989 -33.351 1.00 57.72 158 PHE A C 1
ATOM 1277 O O . PHE A 1 158 ? 12.924 -2.066 -33.889 1.00 57.72 158 PHE A O 1
ATOM 1284 N N . GLY A 1 159 ? 13.121 0.170 -33.883 1.00 66.19 159 GLY A N 1
ATOM 1285 C CA . GLY A 1 159 ? 13.928 0.238 -35.099 1.00 66.19 159 GLY A CA 1
ATOM 1286 C C . GLY A 1 159 ? 15.384 -0.119 -34.804 1.00 66.19 159 GLY A C 1
ATOM 1287 O O . GLY A 1 159 ? 15.751 -1.277 -34.699 1.00 66.19 159 GLY A O 1
ATOM 1288 N N . ARG A 1 160 ? 16.239 0.901 -34.665 1.00 63.38 160 ARG A N 1
ATOM 1289 C CA . ARG A 1 160 ? 17.693 0.713 -34.487 1.00 63.38 160 ARG A CA 1
ATOM 1290 C C . ARG A 1 160 ? 1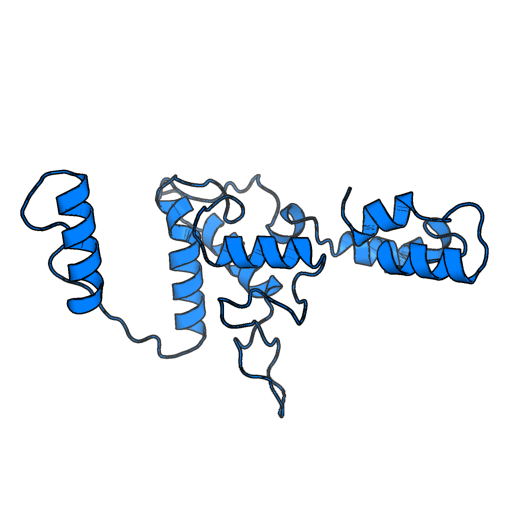8.188 0.793 -33.043 1.00 63.38 160 ARG A C 1
ATOM 1292 O O . ARG A 1 160 ? 19.314 0.391 -32.780 1.00 63.38 160 ARG A O 1
ATOM 1299 N N . VAL A 1 161 ? 17.403 1.367 -32.130 1.00 64.44 161 VAL A N 1
ATOM 1300 C CA . VAL A 1 161 ? 17.858 1.694 -30.770 1.00 64.44 161 VAL A CA 1
ATOM 1301 C C . VAL A 1 161 ? 16.726 1.461 -29.775 1.00 64.44 161 VAL A C 1
ATOM 1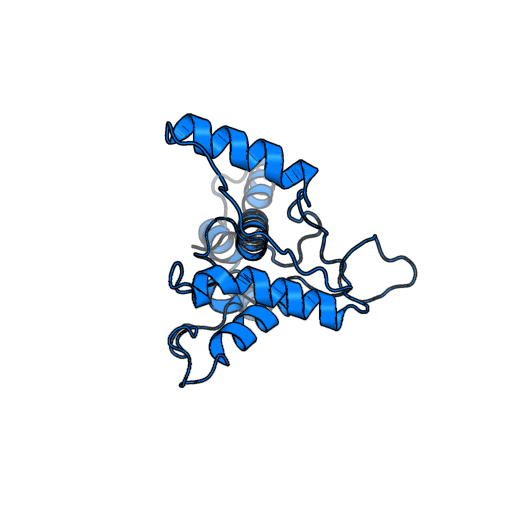303 O O . VAL A 1 161 ? 15.585 1.850 -30.033 1.00 64.44 161 VAL A O 1
ATOM 1306 N N . ILE A 1 162 ? 17.054 0.850 -28.638 1.00 65.44 162 ILE A N 1
ATOM 1307 C CA . ILE A 1 162 ? 16.140 0.620 -27.521 1.00 65.44 162 ILE A CA 1
ATOM 1308 C C . ILE A 1 162 ? 16.833 0.992 -26.214 1.00 65.44 162 ILE A C 1
ATOM 1310 O O . ILE A 1 162 ? 17.943 0.550 -25.936 1.00 65.44 162 ILE A O 1
ATOM 1314 N N . ALA A 1 163 ? 16.188 1.840 -25.423 1.00 64.50 163 ALA A N 1
ATOM 1315 C CA . ALA A 1 163 ? 16.664 2.240 -24.107 1.00 64.50 163 ALA A CA 1
ATOM 1316 C C . ALA A 1 163 ? 15.539 2.928 -23.321 1.00 64.50 163 ALA A C 1
ATOM 1318 O O . ALA A 1 163 ? 14.496 3.291 -23.880 1.00 64.50 163 ALA A O 1
ATOM 1319 N N . THR A 1 164 ? 15.780 3.168 -22.030 1.00 68.38 164 THR A N 1
ATOM 1320 C CA . THR A 1 164 ? 14.982 4.134 -21.266 1.00 68.38 164 THR A CA 1
ATOM 1321 C C . THR A 1 164 ? 15.162 5.532 -21.855 1.00 68.38 164 THR A C 1
ATOM 1323 O O . THR A 1 164 ? 16.203 5.827 -22.443 1.00 68.38 164 THR A O 1
ATOM 1326 N N . LEU A 1 165 ? 14.168 6.411 -21.704 1.00 72.00 165 LEU A N 1
ATOM 1327 C CA . LEU A 1 165 ? 14.146 7.719 -22.373 1.00 72.00 165 LEU A CA 1
ATOM 1328 C C . LEU A 1 165 ? 15.409 8.549 -22.102 1.00 72.00 165 LEU A C 1
ATOM 1330 O O . LEU A 1 165 ? 15.935 9.198 -23.005 1.00 72.00 165 LEU A O 1
ATOM 1334 N N . GLN A 1 166 ? 15.913 8.492 -20.867 1.00 71.44 166 GLN A N 1
ATOM 1335 C CA . GLN A 1 166 ? 17.141 9.168 -20.459 1.00 71.44 166 GLN A CA 1
ATOM 1336 C C . GLN A 1 166 ? 18.356 8.663 -21.250 1.00 71.44 166 GLN A C 1
ATOM 1338 O O . GLN A 1 166 ? 19.095 9.460 -21.820 1.00 71.44 166 GLN A O 1
ATOM 1343 N N . HIS A 1 167 ? 18.531 7.346 -21.350 1.00 73.06 167 HIS A N 1
ATOM 1344 C CA . HIS A 1 167 ? 19.646 6.747 -22.086 1.00 73.06 167 HIS A CA 1
ATOM 1345 C C . HIS A 1 167 ? 19.483 6.869 -23.601 1.00 73.06 167 HIS A C 1
ATOM 1347 O O . HIS A 1 167 ? 20.477 7.001 -24.305 1.00 73.06 167 HIS A O 1
ATOM 1353 N N . LEU A 1 168 ? 18.248 6.899 -24.105 1.00 79.88 168 LEU A N 1
ATOM 1354 C CA . LEU A 1 168 ? 17.969 7.090 -25.527 1.00 79.88 168 LEU A CA 1
ATOM 1355 C C . LEU A 1 168 ? 18.345 8.503 -25.986 1.00 79.88 168 LEU A C 1
ATOM 1357 O O . LEU A 1 168 ? 18.933 8.657 -27.053 1.00 79.88 168 LEU A O 1
ATOM 1361 N N . LYS A 1 169 ? 18.079 9.520 -25.157 1.00 79.38 169 LYS A N 1
ATOM 1362 C CA . LYS A 1 169 ? 18.538 10.898 -25.395 1.00 79.38 169 LYS A CA 1
ATOM 1363 C C . LYS A 1 169 ? 20.064 10.985 -25.408 1.00 79.38 169 LYS A C 1
ATOM 1365 O O . LYS A 1 169 ? 20.622 11.427 -26.405 1.00 79.38 169 LYS A O 1
ATOM 1370 N N . MET A 1 170 ? 20.721 10.463 -24.369 1.00 78.81 170 MET A N 1
ATOM 1371 C CA . MET A 1 170 ? 22.188 10.476 -24.265 1.00 78.81 170 MET A CA 1
ATOM 1372 C C . MET A 1 170 ? 22.869 9.733 -25.429 1.00 78.81 170 MET A C 1
ATOM 1374 O O . MET A 1 170 ? 23.849 10.217 -25.988 1.00 78.81 170 MET A O 1
ATOM 1378 N N . ALA A 1 171 ? 22.337 8.575 -25.830 1.00 78.12 171 ALA A N 1
ATOM 1379 C CA . ALA A 1 171 ? 22.871 7.783 -26.936 1.00 78.12 171 ALA A CA 1
ATOM 1380 C C . ALA A 1 171 ? 22.649 8.444 -28.308 1.00 78.12 171 ALA A C 1
ATOM 1382 O O . ALA A 1 171 ? 23.498 8.348 -29.189 1.00 78.12 171 ALA A O 1
ATOM 1383 N N . CYS A 1 172 ? 21.518 9.123 -28.515 1.00 81.75 172 CYS A N 1
ATOM 1384 C CA . CYS A 1 172 ? 21.257 9.826 -29.773 1.00 81.75 172 CYS A CA 1
ATOM 1385 C C . CYS A 1 172 ? 22.114 11.088 -29.916 1.00 81.75 172 CYS A C 1
ATOM 1387 O O . CYS A 1 172 ? 22.554 11.388 -31.026 1.00 81.75 172 CYS A O 1
ATOM 1389 N N . GLU A 1 173 ? 22.368 11.793 -28.810 1.00 83.56 173 GLU A N 1
ATOM 1390 C CA . GLU A 1 173 ? 23.285 12.936 -28.763 1.00 83.56 173 GLU A CA 1
ATOM 1391 C C . GLU A 1 173 ? 24.720 12.510 -29.092 1.00 83.56 173 GLU A C 1
ATOM 1393 O O . GLU A 1 173 ? 25.347 13.113 -29.959 1.00 83.56 173 GLU A O 1
ATOM 1398 N N . SER A 1 174 ? 25.219 11.423 -28.492 1.00 83.25 174 SER A N 1
ATOM 1399 C CA . SER A 1 174 ? 26.578 10.933 -28.765 1.00 83.25 174 SER A CA 1
ATOM 1400 C C . SER A 1 174 ? 26.768 10.393 -30.188 1.00 83.25 174 SER A C 1
ATOM 1402 O O . SER A 1 174 ? 27.879 10.415 -30.713 1.00 83.25 174 SER A O 1
ATOM 1404 N N . MET A 1 175 ? 25.691 9.941 -30.835 1.00 81.19 175 MET A N 1
ATOM 1405 C CA . MET A 1 175 ? 25.701 9.424 -32.208 1.00 81.19 175 MET A CA 1
ATOM 1406 C C . MET A 1 175 ? 25.280 10.461 -33.271 1.00 81.19 175 MET A C 1
ATOM 1408 O O . MET A 1 175 ? 25.073 10.088 -34.426 1.00 81.19 175 MET A O 1
ATOM 1412 N N . ASN A 1 176 ? 25.139 11.749 -32.921 1.00 83.19 176 ASN A N 1
ATOM 1413 C CA . ASN A 1 176 ? 24.736 12.835 -33.834 1.00 83.19 176 ASN A CA 1
ATOM 1414 C C . ASN A 1 176 ? 23.399 12.603 -34.579 1.00 83.19 176 ASN A C 1
ATOM 1416 O O . ASN A 1 176 ? 23.212 13.024 -35.726 1.00 83.19 176 ASN A O 1
ATOM 1420 N N . TYR A 1 177 ? 22.424 11.957 -33.936 1.00 79.75 177 TYR A N 1
ATOM 1421 C CA . TYR A 1 177 ? 21.093 11.781 -34.520 1.00 79.75 177 TYR A CA 1
ATOM 1422 C C . TYR A 1 177 ? 20.282 13.089 -34.492 1.00 79.75 177 TYR A C 1
ATOM 1424 O O . TYR A 1 177 ? 20.078 13.690 -33.443 1.00 79.75 177 TYR A O 1
ATOM 1432 N N . ARG A 1 178 ? 19.712 13.493 -35.641 1.00 76.38 178 ARG A N 1
ATOM 1433 C CA . ARG A 1 178 ? 18.815 14.672 -35.745 1.00 76.38 178 ARG A CA 1
ATOM 1434 C C . ARG A 1 178 ? 17.414 14.457 -35.152 1.00 76.38 178 ARG A C 1
ATOM 1436 O O . ARG A 1 178 ? 16.702 15.421 -34.889 1.00 76.38 178 ARG A O 1
ATOM 1443 N N . ARG A 1 179 ? 16.981 13.204 -34.992 1.00 79.06 179 ARG A N 1
ATOM 1444 C CA . ARG A 1 179 ? 15.715 12.798 -34.358 1.00 79.06 179 ARG A CA 1
ATOM 1445 C C . ARG A 1 179 ? 15.972 11.566 -33.510 1.00 79.06 179 ARG A C 1
ATOM 1447 O O . ARG A 1 179 ? 16.781 10.739 -33.907 1.00 79.06 179 ARG A O 1
ATOM 1454 N N . ILE A 1 180 ? 15.249 11.426 -32.402 1.00 80.00 180 ILE A N 1
ATOM 1455 C CA . ILE A 1 180 ? 15.381 10.294 -31.480 1.00 80.00 180 ILE A CA 1
ATOM 1456 C C . ILE A 1 180 ? 14.489 9.135 -31.979 1.00 80.00 180 ILE A C 1
ATOM 1458 O O . ILE A 1 180 ? 13.266 9.197 -31.795 1.00 80.00 180 ILE A O 1
ATOM 1462 N N . PRO A 1 181 ? 15.035 8.101 -32.651 1.00 73.12 181 PRO A N 1
ATOM 1463 C CA . PRO A 1 181 ? 14.244 6.969 -33.123 1.00 73.12 181 PRO A CA 1
ATOM 1464 C C . PRO A 1 181 ? 13.660 6.188 -31.941 1.00 73.12 181 PRO A C 1
ATOM 1466 O O . PRO A 1 181 ? 14.303 6.025 -30.911 1.00 73.12 181 PRO A O 1
ATOM 1469 N N . GLY A 1 182 ? 12.426 5.701 -32.081 1.00 71.44 182 GLY A N 1
ATOM 1470 C CA . GLY A 1 182 ? 11.783 4.891 -31.041 1.00 71.44 182 GLY A CA 1
ATOM 1471 C C . GLY A 1 182 ? 11.331 5.664 -29.797 1.00 71.44 182 GLY A C 1
ATOM 1472 O O . GLY A 1 182 ? 10.791 5.038 -28.893 1.00 71.44 182 GLY A O 1
ATOM 1473 N N . LEU A 1 183 ? 11.463 6.999 -29.753 1.00 78.06 183 LEU A N 1
ATOM 1474 C CA . LEU A 1 183 ? 11.093 7.833 -28.597 1.00 78.06 183 LEU A CA 1
ATOM 1475 C C . LEU A 1 183 ? 9.667 7.564 -28.095 1.00 78.06 183 LEU A C 1
ATOM 1477 O O . LEU A 1 183 ? 9.467 7.362 -26.901 1.00 78.06 183 LEU A O 1
ATOM 1481 N N . SER A 1 184 ? 8.682 7.531 -28.998 1.00 76.19 184 SER A N 1
ATOM 1482 C CA . SER A 1 184 ? 7.276 7.309 -28.640 1.00 76.19 184 SER A CA 1
ATOM 1483 C C . SER A 1 184 ? 7.044 5.918 -28.048 1.00 76.19 184 SER A C 1
ATOM 1485 O O . SER A 1 184 ? 6.342 5.791 -27.049 1.00 76.19 184 SER A O 1
ATOM 1487 N N . ASN A 1 185 ? 7.676 4.887 -28.617 1.00 68.94 185 ASN A N 1
ATOM 1488 C CA . ASN A 1 185 ? 7.555 3.511 -28.135 1.00 68.94 185 ASN A CA 1
ATOM 1489 C C . ASN A 1 185 ? 8.325 3.303 -26.829 1.00 68.94 185 ASN A C 1
ATOM 1491 O O . ASN A 1 185 ? 7.808 2.656 -25.927 1.00 68.94 185 ASN A O 1
ATOM 1495 N N . SER A 1 186 ? 9.506 3.907 -26.677 1.00 70.38 186 SER A N 1
ATOM 1496 C CA . SER A 1 186 ? 10.249 3.874 -25.418 1.00 70.38 186 SER A CA 1
ATOM 1497 C C . SER A 1 186 ? 9.515 4.607 -24.301 1.00 70.38 186 SER A C 1
ATOM 1499 O O . SER A 1 186 ? 9.457 4.107 -23.183 1.00 70.38 186 SER A O 1
ATOM 1501 N N . LYS A 1 187 ? 8.887 5.748 -24.595 1.00 71.62 187 LYS A N 1
ATOM 1502 C CA . LYS A 1 187 ? 8.033 6.452 -23.634 1.00 71.62 187 LYS A CA 1
ATOM 1503 C C . LYS A 1 187 ? 6.824 5.597 -23.240 1.00 71.62 187 LYS A C 1
ATOM 1505 O O . LYS A 1 187 ? 6.568 5.393 -22.061 1.00 71.62 187 LYS A O 1
ATOM 1510 N N . LEU A 1 188 ? 6.132 5.018 -24.219 1.00 68.62 188 LEU A N 1
ATOM 1511 C CA . LEU A 1 188 ? 4.962 4.170 -23.987 1.00 68.62 188 LEU A CA 1
ATOM 1512 C C . LEU A 1 188 ? 5.288 2.906 -23.167 1.00 68.62 188 LEU A C 1
ATOM 1514 O O . LEU A 1 188 ? 4.530 2.549 -22.268 1.00 68.62 188 LEU A O 1
ATOM 1518 N N . LEU A 1 189 ? 6.399 2.231 -23.481 1.00 64.31 189 LEU A N 1
ATOM 1519 C CA . LEU A 1 189 ? 6.733 0.899 -22.958 1.00 64.31 189 LEU A CA 1
ATOM 1520 C C . LEU A 1 189 ? 7.636 0.925 -21.714 1.00 64.31 189 LEU A C 1
ATOM 1522 O O . LEU A 1 189 ? 7.566 -0.006 -20.913 1.00 64.31 189 LEU A O 1
ATOM 1526 N N . PHE A 1 190 ? 8.456 1.964 -21.521 1.00 61.09 190 PHE A N 1
ATOM 1527 C CA . PHE A 1 190 ? 9.314 2.102 -20.334 1.00 61.09 190 PHE A CA 1
ATOM 1528 C C . PHE A 1 190 ? 8.823 3.153 -19.335 1.00 61.09 190 PHE A C 1
ATOM 1530 O O . PHE A 1 190 ? 9.120 3.016 -18.152 1.00 61.09 190 PHE A O 1
ATOM 1537 N N . GLU A 1 191 ? 8.076 4.174 -19.768 1.00 60.81 191 GLU A N 1
ATOM 1538 C CA . GLU A 1 191 ? 7.595 5.244 -18.875 1.00 60.81 191 GLU A CA 1
ATOM 1539 C C . GLU A 1 191 ? 6.088 5.166 -18.584 1.00 60.81 191 GLU A C 1
ATOM 1541 O O . GLU A 1 191 ? 5.616 5.767 -17.623 1.00 60.81 191 GLU A O 1
ATOM 1546 N N . GLY A 1 192 ? 5.350 4.351 -19.347 1.00 55.06 192 GLY A N 1
ATOM 1547 C CA . GLY A 1 192 ? 3.896 4.246 -19.256 1.00 55.06 192 GLY A CA 1
ATOM 1548 C C . GLY A 1 192 ? 3.228 5.481 -19.863 1.00 55.06 192 GLY A C 1
ATOM 1549 O O . GLY A 1 192 ? 3.430 6.598 -19.396 1.00 55.06 192 GLY A O 1
ATOM 1550 N N . GLY A 1 193 ? 2.459 5.272 -20.936 1.00 43.00 193 GLY A N 1
ATOM 1551 C CA . GLY A 1 193 ? 1.691 6.332 -21.607 1.00 43.00 193 GLY A CA 1
ATOM 1552 C C . GLY A 1 193 ? 0.688 7.034 -20.700 1.00 43.00 193 GLY A C 1
ATOM 1553 O O . GLY A 1 193 ? 0.080 6.339 -19.851 1.00 43.00 193 GLY A O 1
#